Protein AF-0000000082586123 (afdb_homodimer)

Organism: Myotis myotis (NCBI:txid51298)

Solvent-accessible surface area (backbone atoms only — not comparable to full-atom values): 18417 Å² total; per-residue (Å²): 138,87,82,79,80,78,78,76,78,74,68,66,62,60,56,54,53,51,52,50,50,52,50,47,49,47,48,47,47,48,48,49,49,30,48,49,49,34,52,54,59,59,58,38,56,43,60,47,28,49,30,40,52,73,25,48,26,55,20,34,85,87,56,51,30,75,78,37,74,38,54,35,26,44,19,36,49,33,44,59,23,34,31,12,49,65,44,31,49,74,55,61,71,36,59,92,71,39,80,80,73,60,60,62,57,47,70,58,30,35,34,33,56,86,91,42,75,42,80,41,54,26,34,52,37,75,46,88,49,54,40,25,34,46,9,30,52,59,42,44,74,51,29,25,30,45,30,43,62,79,38,28,38,34,42,52,82,90,45,66,70,41,45,44,46,80,60,62,80,57,83,82,116,138,87,83,79,79,76,78,78,76,73,68,67,62,61,57,54,53,51,54,49,51,52,51,47,48,48,48,48,46,49,47,49,48,32,48,50,49,33,51,55,58,58,58,39,54,46,60,44,29,51,30,40,52,73,25,46,28,55,20,34,88,86,55,52,29,78,80,38,74,38,55,35,26,45,19,36,49,33,44,60,23,34,31,12,50,64,43,32,49,74,55,62,71,37,58,91,72,33,81,78,71,61,59,63,56,47,70,57,30,36,33,32,57,88,90,44,75,41,79,40,53,26,34,52,36,72,46,87,49,53,38,25,33,48,8,30,53,59,41,43,74,51,28,24,29,44,30,42,63,79,36,29,38,33,42,51,81,89,46,66,72,42,45,44,48,81,59,63,80,57,83,81,115

Foldseek 3Di:
DDPPPPPPCPPPVVVVVVVVVVVVVVVVVVVVVVVVVVVVVLPVVLLPFFWWPWFFWKDAPVQTLHGDTFTEGEDAPAAFKEAEPVLCVVSVVQDPPNPPDPDQKDARMWTGDQPDIDGGMHGYDHDDDDRIYHYNNRCVVQPWDQDPPQQWIDGPPPGDTIHTDDSDPPVPD/DDPPPPPPCPVPPVVVVVVVVVVVVVVVVVVVVVVVVVVVVLPPVLLNFFWWPWFFWKDAPVQTLHGDTFTEGEDAPAAFKEAEPVLCVVSVVADPVNPPDPPQKDARMWTGDQPDIDGGMHGYDHDDDDRIYHYNNNCVVQPWDQDPPQQWIDGPPPGDTIHTDDSDPPVPD

Sequence (346 aa):
MSTRQETRREGGDSSRRGQGAELRDRAHLSQQRRLKQATQFLHKDSADLLPLDSLKRLGTSKDLCQDQVLRVAVDTGTHYNQISTGCLTRLGLGNRDLAPGLPPQVEQLELQLGQETVACSAQVVDVESPEFCLGLQTLLSLKCCIDLEHRVLRLKAPFPELPFLPLYPEPGQMSTRQETRREGGDSSRRGQGAELRDRAHLSQQRRLKQATQFLHKDSADLLPLDSLKRLGTSKDLCQDQVLRVAVDTGTHYNQISTGCLTRLGLGNRDLAPGLPPQVEQLELQLGQETVACSAQVVDVESPEFCLGLQTLLSLKCCIDLEHRVLRLKAPFPELPFLPLYPEPGQ

InterPro domains:
  IPR021109 Aspartic peptidase domain superfamily [G3DSA:2.40.70.10] (64-167)

pLDDT: mean 70.6, std 16.98, range [27.69, 94.81]

Radius of gyration: 26.45 Å; Cα contacts (8 Å, |Δi|>4): 653; chains: 2; bounding box: 102×80×84 Å

Nearest PDB structures (foldseek):
  3s8i-assembly1_B  TM=7.673E-01  e=1.845E-09  Homo sapiens
  4rgh-assembly1_B  TM=7.750E-01  e=6.386E-09  Homo sapiens
  7efy-assembly1_A-2  TM=7.814E-01  e=2.077E-08  Cryptosporidium hominis
  4rgh-assembly1_A  TM=7.227E-01  e=7.230E-09  Homo sapiens
  5ys4-assembly2_C  TM=7.659E-01  e=5.271E-08  Leishmania major

Structure (mmCIF, N/CA/C/O backbone):
data_AF-0000000082586123-model_v1
#
loop_
_entity.id
_entity.type
_entity.pdbx_description
1 polymer 'Nuclear receptor interacting protein 2'
#
loop_
_atom_site.group_PDB
_atom_site.id
_atom_site.type_symbol
_atom_site.label_atom_id
_atom_site.label_alt_id
_atom_site.label_comp_id
_atom_site.label_asym_id
_atom_site.label_entity_id
_atom_site.label_seq_id
_atom_site.pdbx_PDB_ins_code
_atom_site.Cartn_x
_atom_site.Cartn_y
_atom_site.Cartn_z
_atom_site.occupancy
_atom_site.B_iso_or_equiv
_atom_site.auth_seq_id
_atom_site.auth_comp_id
_atom_site.auth_asym_id
_atom_site.auth_atom_id
_atom_site.pdbx_PDB_model_num
ATOM 1 N N . MET A 1 1 ? 13.75 56.875 56.656 1 32.41 1 MET A N 1
ATOM 2 C CA . MET A 1 1 ? 13.484 55.469 56.406 1 32.41 1 MET A CA 1
ATOM 3 C C . MET A 1 1 ? 12.836 55.25 55.062 1 32.41 1 MET A C 1
ATOM 5 O O . MET A 1 1 ? 11.766 55.812 54.781 1 32.41 1 MET A O 1
ATOM 9 N N . SER A 1 2 ? 13.656 55.031 53.938 1 40.41 2 SER A N 1
ATOM 10 C CA . SER A 1 2 ? 13.469 54.938 52.5 1 40.41 2 SER A CA 1
ATOM 11 C C . SER A 1 2 ? 12.672 53.688 52.125 1 40.41 2 SER A C 1
ATOM 13 O O . SER A 1 2 ? 13.023 52.594 52.531 1 40.41 2 SER A O 1
ATOM 15 N N . THR A 1 3 ? 11.305 53.719 51.938 1 44.84 3 THR A N 1
ATOM 16 C CA . THR A 1 3 ? 10.32 52.719 51.562 1 44.84 3 THR A CA 1
ATOM 17 C C . THR A 1 3 ? 10.562 52.25 50.125 1 44.84 3 THR A C 1
ATOM 19 O O . THR A 1 3 ? 10.406 53 49.188 1 44.84 3 THR A O 1
ATOM 22 N N . ARG A 1 4 ? 11.578 51.344 49.812 1 42 4 ARG A N 1
ATOM 23 C CA . ARG A 1 4 ? 11.844 50.75 48.531 1 42 4 ARG A CA 1
ATOM 24 C C . ARG A 1 4 ? 10.68 49.875 48.062 1 42 4 ARG A C 1
ATOM 26 O O . ARG A 1 4 ? 10.273 48.969 48.781 1 42 4 ARG A O 1
ATOM 33 N N . GLN A 1 5 ? 9.656 50.406 47.312 1 38.88 5 GLN A N 1
ATOM 34 C CA . GLN A 1 5 ? 8.547 49.75 46.625 1 38.88 5 GLN A CA 1
ATOM 35 C C . GLN A 1 5 ? 9.047 48.656 45.688 1 38.88 5 GLN A C 1
ATOM 37 O O . GLN A 1 5 ? 9.875 48.906 44.812 1 38.88 5 GLN A O 1
ATOM 42 N N . GLU A 1 6 ? 9.242 47.406 46.125 1 44.19 6 GLU A N 1
ATOM 43 C CA . GLU A 1 6 ? 9.555 46.219 45.344 1 44.19 6 GLU A CA 1
ATOM 44 C C . GLU A 1 6 ? 8.523 46.031 44.219 1 44.19 6 GLU A C 1
ATOM 46 O O . GLU A 1 6 ? 7.32 45.938 44.5 1 44.19 6 GLU A O 1
ATOM 51 N N . THR A 1 7 ? 8.656 46.594 43.062 1 48.34 7 THR A N 1
ATOM 52 C CA . THR A 1 7 ? 7.879 46.281 41.875 1 48.34 7 THR A CA 1
ATOM 53 C C . THR A 1 7 ? 7.953 44.781 41.531 1 48.34 7 THR A C 1
ATOM 55 O O . THR A 1 7 ? 9.031 44.25 41.281 1 48.34 7 THR A O 1
AT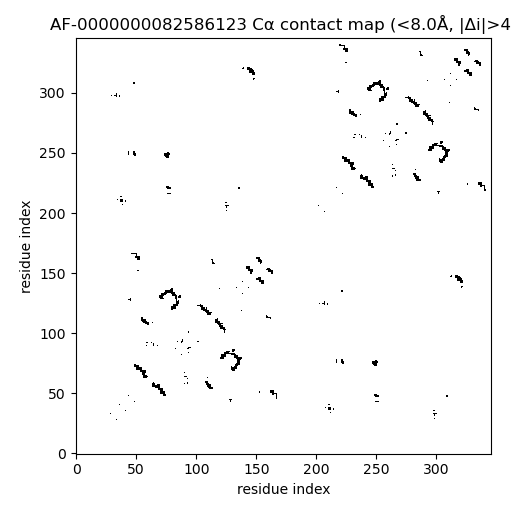OM 58 N N . ARG A 1 8 ? 7.121 43.969 42.156 1 46.69 8 ARG A N 1
ATOM 59 C CA . ARG A 1 8 ? 6.961 42.562 41.844 1 46.69 8 ARG A CA 1
ATOM 60 C C . ARG A 1 8 ? 6.641 42.375 40.344 1 46.69 8 ARG A C 1
ATOM 62 O O . ARG A 1 8 ? 5.715 43.031 39.844 1 46.69 8 ARG A O 1
ATOM 69 N N . ARG A 1 9 ? 7.602 42.031 39.594 1 51.28 9 ARG A N 1
ATOM 70 C CA . ARG A 1 9 ? 7.539 41.625 38.188 1 51.28 9 ARG A CA 1
ATOM 71 C C . ARG A 1 9 ? 6.531 40.5 38 1 51.28 9 ARG A C 1
ATOM 73 O O . ARG A 1 9 ? 6.738 39.375 38.469 1 51.28 9 ARG A O 1
ATOM 80 N N . GLU A 1 10 ? 5.211 40.719 38 1 50.78 10 GLU A N 1
ATOM 81 C CA . GLU A 1 10 ? 4.168 39.781 37.594 1 50.78 10 GLU A CA 1
ATOM 82 C C . GLU A 1 10 ? 4.328 39.375 36.125 1 50.78 10 GLU A C 1
ATOM 84 O O . GLU A 1 10 ? 3.422 38.75 35.562 1 50.78 10 GLU A O 1
ATOM 89 N N . GLY A 1 11 ? 5.438 39.688 35.5 1 49.59 11 GLY A N 1
ATOM 90 C CA . GLY A 1 11 ? 5.434 39.5 34.062 1 49.59 11 GLY A CA 1
ATOM 91 C C . GLY A 1 11 ? 5.574 38.031 33.656 1 49.59 11 GLY A C 1
ATOM 92 O O . GLY A 1 11 ? 5.648 37.719 32.469 1 49.59 11 GLY A O 1
ATOM 93 N N . GLY A 1 12 ? 5.824 37.125 34.594 1 54.47 12 GLY A N 1
ATOM 94 C CA . GLY A 1 12 ? 6.277 35.844 34.156 1 54.47 12 GLY A CA 1
ATOM 95 C C . GLY A 1 12 ? 5.152 34.938 33.688 1 54.47 12 GLY A C 1
ATOM 96 O O . GLY A 1 12 ? 5.398 33.906 33.062 1 54.47 12 GLY A O 1
ATOM 97 N N . ASP A 1 13 ? 3.883 35.156 34.125 1 61.53 13 ASP A N 1
ATOM 98 C CA . ASP A 1 13 ? 2.842 34.188 33.875 1 61.53 13 ASP A CA 1
ATOM 99 C C . ASP A 1 13 ? 2.275 34.344 32.469 1 61.53 13 ASP A C 1
ATOM 101 O O . ASP A 1 13 ? 1.641 33.406 31.922 1 61.53 13 ASP A O 1
ATOM 105 N N . SER A 1 14 ? 2.443 35.531 31.969 1 63.53 14 SER A N 1
ATOM 106 C CA . SER A 1 14 ? 1.791 35.75 30.672 1 63.53 14 SER A CA 1
ATOM 107 C C . SER A 1 14 ? 2.549 35.062 29.547 1 63.53 14 SER A C 1
ATOM 109 O O . SER A 1 14 ? 1.942 34.625 28.578 1 63.53 14 SER A O 1
ATOM 111 N N . SER A 1 15 ? 3.82 34.906 29.75 1 64.69 15 SER A N 1
ATOM 112 C CA . SER A 1 15 ? 4.625 34.344 28.672 1 64.69 15 SER A CA 1
ATOM 113 C C . SER A 1 15 ? 4.379 32.844 28.547 1 64.69 15 SER A C 1
ATOM 115 O O . SER A 1 15 ? 4.395 32.312 27.438 1 64.69 15 SER A O 1
ATOM 117 N N . ARG A 1 16 ? 4.031 32.219 29.688 1 65.12 16 ARG A N 1
ATOM 118 C CA . ARG A 1 16 ? 3.844 30.766 29.656 1 65.12 16 ARG A CA 1
ATOM 119 C C . ARG A 1 16 ? 2.492 30.406 29.047 1 65.12 16 ARG A C 1
ATOM 121 O O . ARG A 1 16 ? 2.365 29.391 28.359 1 65.12 16 ARG A O 1
ATOM 128 N N . ARG A 1 17 ? 1.55 31.312 29.281 1 64.75 17 ARG A N 1
ATOM 129 C CA . ARG A 1 17 ? 0.222 31.047 28.734 1 64.75 17 ARG A CA 1
ATOM 130 C C . ARG A 1 17 ? 0.216 31.188 27.219 1 64.75 17 ARG A C 1
ATOM 132 O O . ARG A 1 17 ? -0.459 30.422 26.516 1 64.75 17 ARG A O 1
ATOM 139 N N . GLY A 1 18 ? 1.029 32.094 26.828 1 65.56 18 GLY A N 1
ATOM 140 C CA . GLY A 1 18 ? 1.131 32.312 25.391 1 65.56 18 GLY A CA 1
ATOM 141 C C . GLY A 1 18 ? 1.789 31.156 24.656 1 65.56 18 GLY A C 1
ATOM 142 O O . GLY A 1 18 ? 1.336 30.75 23.594 1 65.56 18 GLY A O 1
ATOM 143 N N . GLN A 1 19 ? 2.793 30.609 25.234 1 72 19 GLN A N 1
ATOM 144 C CA . GLN A 1 19 ? 3.496 29.484 24.641 1 72 19 GLN A CA 1
ATOM 145 C C . GLN A 1 19 ? 2.611 28.234 24.609 1 72 19 GLN A C 1
ATOM 147 O O . GLN A 1 19 ? 2.635 27.469 23.656 1 72 19 GLN A O 1
ATOM 152 N N . GLY A 1 20 ? 1.854 28.141 25.688 1 66.38 20 GLY A N 1
ATOM 153 C CA . GLY A 1 20 ? 0.941 27.016 25.75 1 66.38 20 GLY A CA 1
ATOM 154 C C . GLY A 1 20 ? -0.134 27.047 24.688 1 66.38 20 GLY A C 1
ATOM 155 O O . GLY A 1 20 ? -0.471 26 24.109 1 66.38 20 GLY A O 1
ATOM 156 N N . ALA A 1 21 ? -0.628 28.203 24.484 1 71.19 21 ALA A N 1
ATOM 157 C CA . ALA A 1 21 ? -1.673 28.375 23.484 1 71.19 21 ALA A CA 1
ATOM 158 C C . ALA A 1 21 ? -1.131 28.141 22.078 1 71.19 21 ALA A C 1
ATOM 160 O O . ALA A 1 21 ? -1.792 27.5 21.25 1 71.19 21 ALA A O 1
ATOM 161 N N . GLU A 1 22 ? 0.02 28.609 21.859 1 69.25 22 GLU A N 1
ATOM 162 C CA . GLU A 1 22 ? 0.655 28.422 20.562 1 69.25 22 GLU A CA 1
ATOM 163 C C . GLU A 1 22 ? 0.941 26.938 20.297 1 69.25 22 GLU A C 1
ATOM 165 O O . GLU A 1 22 ? 0.76 26.469 19.172 1 69.25 22 GLU A O 1
ATOM 170 N N . LEU A 1 23 ? 1.299 26.219 21.344 1 66.62 23 LEU A N 1
ATOM 171 C CA . LEU A 1 23 ? 1.553 24.781 21.219 1 66.62 23 LEU A CA 1
ATOM 172 C C . LEU A 1 23 ? 0.259 24.031 20.953 1 66.62 23 LEU A C 1
ATOM 174 O O . LEU A 1 23 ? 0.242 23.094 20.141 1 66.62 23 LEU A O 1
ATOM 178 N N . ARG A 1 24 ? -0.725 24.5 21.594 1 69.38 24 ARG A N 1
ATOM 179 C CA . ARG A 1 24 ? -2.018 23.859 21.375 1 69.38 24 ARG A CA 1
ATOM 180 C C . ARG A 1 24 ? -2.529 24.125 19.969 1 69.38 24 ARG A C 1
ATOM 182 O O . ARG A 1 24 ? -3.082 23.219 19.328 1 69.38 24 ARG A O 1
ATOM 189 N N . ASP A 1 25 ? -2.348 25.297 19.547 1 64.88 25 ASP A N 1
ATOM 190 C CA . ASP A 1 25 ? -2.771 25.656 18.203 1 64.88 25 ASP A CA 1
ATOM 191 C C . ASP A 1 25 ? -1.995 24.859 17.141 1 64.88 25 ASP A C 1
ATOM 193 O O . ASP A 1 25 ? -2.57 24.406 16.156 1 64.88 25 ASP A O 1
ATOM 197 N N . ARG A 1 26 ? -0.79 24.766 17.422 1 65.12 26 ARG A N 1
ATOM 198 C CA . ARG A 1 26 ? 0.049 24 16.516 1 65.12 26 ARG A CA 1
ATOM 199 C C . ARG A 1 26 ? -0.354 22.531 16.5 1 65.12 26 ARG A C 1
ATOM 201 O O . ARG A 1 26 ? -0.412 21.906 15.445 1 65.12 26 ARG A O 1
ATOM 208 N N . ALA A 1 27 ? -0.658 22.125 17.672 1 67.19 27 ALA A N 1
ATOM 209 C CA . ALA A 1 27 ? -1.106 20.734 17.781 1 67.19 27 ALA A CA 1
ATOM 210 C C . ALA A 1 27 ? -2.43 20.531 17.047 1 67.19 27 ALA A C 1
ATOM 212 O O . ALA A 1 27 ? -2.615 19.531 16.359 1 67.19 27 ALA A O 1
ATOM 213 N N . HIS A 1 28 ? -3.23 21.453 17.266 1 65.62 28 HIS A N 1
ATOM 214 C CA . HIS A 1 28 ? -4.527 21.391 16.609 1 65.62 28 HIS A CA 1
ATOM 215 C C . HIS A 1 28 ? -4.367 21.484 15.086 1 65.62 28 HIS A C 1
ATOM 217 O O . HIS A 1 28 ? -5.012 20.734 14.352 1 65.62 28 HIS A O 1
ATOM 223 N N . LEU A 1 29 ? -3.549 22.328 14.719 1 63.59 29 LEU A N 1
ATOM 224 C CA . LEU A 1 29 ? -3.309 22.5 13.289 1 63.59 29 LEU A CA 1
ATOM 225 C C . LEU A 1 29 ? -2.67 21.266 12.68 1 63.59 29 LEU A C 1
ATOM 227 O O . LEU A 1 29 ? -3.043 20.844 11.586 1 63.59 29 LEU A O 1
ATOM 231 N N . SER A 1 30 ? -1.809 20.812 13.398 1 63.44 30 SER A N 1
ATOM 232 C CA . SER A 1 30 ? -1.182 19.578 12.969 1 63.44 30 SER A CA 1
ATOM 233 C C . SER A 1 30 ? -2.205 18.438 12.867 1 63.44 30 SER A C 1
ATOM 235 O O . SER A 1 30 ? -2.186 17.672 11.906 1 63.44 30 SER A O 1
ATOM 237 N N . GLN A 1 31 ? -3 18.484 13.852 1 59.84 31 GLN A N 1
ATOM 238 C CA . GLN A 1 31 ? -4.039 17.453 13.852 1 59.84 31 GLN A CA 1
ATOM 239 C C . GLN A 1 31 ? -4.996 17.641 12.68 1 59.84 31 GLN A C 1
ATOM 241 O O . GLN A 1 31 ? -5.371 16.672 12.016 1 59.84 31 GLN A O 1
ATOM 246 N N . GLN A 1 32 ? -5.379 18.875 12.586 1 62.94 32 GLN A N 1
ATOM 247 C CA . GLN A 1 32 ? -6.266 19.172 11.461 1 62.94 32 GLN A CA 1
ATOM 248 C C . GLN A 1 32 ? -5.586 18.859 10.133 1 62.94 32 GLN A C 1
ATOM 250 O O . GLN A 1 32 ? -6.215 18.328 9.219 1 62.94 32 GLN A O 1
ATOM 255 N N . ARG A 1 33 ? -4.453 19.281 10.008 1 60.16 33 ARG A N 1
ATOM 256 C CA . ARG A 1 33 ? -3.707 18.984 8.789 1 60.16 33 ARG A CA 1
ATOM 257 C C . ARG A 1 33 ? -3.592 17.484 8.57 1 60.16 33 ARG A C 1
ATOM 259 O O . ARG A 1 33 ? -3.748 17 7.441 1 60.16 33 ARG A O 1
ATOM 266 N N . ARG A 1 34 ? -3.318 16.891 9.648 1 59.41 34 ARG A N 1
ATOM 267 C CA . ARG A 1 34 ? -3.242 15.438 9.57 1 59.41 34 ARG A CA 1
ATOM 268 C C . ARG A 1 34 ? -4.574 14.844 9.125 1 59.41 34 ARG A C 1
ATOM 270 O O . ARG A 1 34 ? -4.602 13.906 8.32 1 59.41 34 ARG A O 1
ATOM 277 N N . LEU A 1 35 ? -5.547 15.406 9.648 1 59.03 35 LEU A N 1
ATOM 278 C CA . LEU A 1 35 ? -6.875 14.922 9.281 1 59.03 35 LEU A CA 1
ATOM 279 C C . LEU A 1 35 ? -7.172 15.195 7.812 1 59.03 35 LEU A C 1
ATOM 281 O O . LEU A 1 35 ? -7.715 14.344 7.113 1 59.03 35 LEU A O 1
ATOM 285 N N . LYS A 1 36 ? -6.883 16.359 7.395 1 57.84 36 LYS A N 1
ATOM 286 C CA . LYS A 1 36 ? -7.121 16.719 6 1 57.84 36 LYS A CA 1
ATOM 287 C C . LYS A 1 36 ? -6.301 15.836 5.062 1 57.84 36 LYS A C 1
ATOM 289 O O . LYS A 1 36 ? -6.809 15.359 4.047 1 57.84 36 LYS A O 1
ATOM 294 N N . GLN A 1 37 ? -5.223 15.734 5.363 1 55.22 37 GLN A N 1
ATOM 295 C CA . GLN A 1 37 ? -4.332 14.914 4.551 1 55.22 37 GLN A CA 1
ATOM 296 C C . GLN A 1 37 ? -4.773 13.453 4.555 1 55.22 37 GLN A C 1
ATOM 298 O O . GLN A 1 37 ? -4.754 12.797 3.516 1 55.22 37 GLN A O 1
ATOM 303 N N . ALA A 1 38 ? -5.074 13.094 5.781 1 52.78 38 ALA A N 1
ATOM 304 C CA . ALA A 1 38 ? -5.605 11.734 5.875 1 52.78 38 ALA A CA 1
ATOM 305 C C . ALA A 1 38 ? -6.82 11.555 4.965 1 52.78 38 ALA A C 1
ATOM 307 O O . ALA A 1 38 ? -6.961 10.531 4.301 1 52.78 38 ALA A O 1
ATOM 308 N N . THR A 1 39 ? -7.625 12.547 4.992 1 50.56 39 THR A N 1
ATOM 309 C CA . THR A 1 39 ? -8.82 12.492 4.152 1 50.56 39 THR A CA 1
ATOM 310 C C . THR A 1 39 ? -8.438 12.492 2.674 1 50.56 39 THR A C 1
ATOM 312 O O . THR A 1 39 ? -9.078 11.812 1.866 1 50.56 39 THR A O 1
ATOM 315 N N . GLN A 1 40 ? -7.582 13.312 2.299 1 48.94 40 GLN A N 1
ATOM 316 C CA . GLN A 1 40 ? -7.152 13.391 0.908 1 48.94 40 GLN A CA 1
ATOM 317 C C . GLN A 1 40 ? -6.535 12.07 0.449 1 48.94 40 GLN A C 1
ATOM 319 O O . GLN A 1 40 ? -6.727 11.656 -0.697 1 48.94 40 GLN A O 1
ATOM 324 N N . PHE A 1 41 ? -5.801 11.602 1.352 1 48.03 41 PHE A N 1
ATOM 325 C CA . PHE A 1 41 ? -5.16 10.359 0.946 1 48.03 41 PHE A CA 1
ATOM 326 C C . PHE A 1 41 ? -6.145 9.195 1.019 1 48.03 41 PHE A C 1
ATOM 328 O O . PHE A 1 41 ? -5.926 8.148 0.402 1 48.03 41 PHE A O 1
ATOM 335 N N . LEU A 1 42 ? -7.066 9.422 1.876 1 46.94 42 LEU A N 1
ATOM 336 C CA . LEU A 1 42 ? -8.148 8.445 1.835 1 46.94 42 LEU A CA 1
ATOM 337 C C . LEU A 1 42 ? -8.805 8.414 0.457 1 46.94 42 LEU A C 1
ATOM 339 O O . LEU A 1 42 ? -9.367 7.395 0.053 1 46.94 42 LEU A O 1
ATOM 343 N N . HIS A 1 43 ? -8.68 9.547 -0.232 1 46.06 43 HIS A N 1
ATOM 344 C CA . HIS A 1 43 ? -9.242 9.469 -1.578 1 46.06 43 HIS A CA 1
ATOM 345 C C . HIS A 1 43 ? -8.281 8.773 -2.533 1 46.06 43 HIS A C 1
ATOM 347 O O . HIS A 1 43 ? -7.574 9.43 -3.305 1 46.06 43 HIS A O 1
ATOM 353 N N . LYS A 1 44 ? -7.773 7.75 -2.008 1 47.72 44 LYS A N 1
ATOM 354 C CA . LYS A 1 44 ? -7.043 6.875 -2.918 1 47.72 44 LYS A CA 1
ATOM 355 C C . LYS A 1 44 ? -7.84 6.621 -4.195 1 47.72 44 LYS A C 1
ATOM 357 O O . LYS A 1 44 ? -8.984 6.18 -4.141 1 47.72 44 LYS A O 1
ATOM 362 N N . ASP A 1 45 ? -7.676 7.449 -5.09 1 46.12 45 ASP A N 1
ATOM 363 C CA . ASP A 1 45 ? -8.328 7.004 -6.32 1 46.12 45 ASP A CA 1
ATOM 364 C C . ASP A 1 45 ? -8.078 5.52 -6.566 1 46.12 45 ASP A C 1
ATOM 366 O O . ASP A 1 45 ? -6.93 5.074 -6.633 1 46.12 45 ASP A O 1
ATOM 370 N N . SER A 1 46 ? -9.117 4.781 -6.109 1 46.62 46 SER A N 1
ATOM 371 C CA . SER A 1 46 ? -9.203 3.332 -6.27 1 46.62 46 SER A CA 1
ATOM 372 C C . SER A 1 46 ? -8.43 2.865 -7.496 1 46.62 46 SER A C 1
ATOM 374 O O . SER A 1 46 ? -7.832 1.786 -7.484 1 46.62 46 SER A O 1
ATOM 376 N N . ALA A 1 47 ? -8.57 3.664 -8.547 1 49.03 47 ALA A N 1
ATOM 377 C CA . ALA A 1 47 ? -7.934 3.262 -9.797 1 49.03 47 ALA A CA 1
ATOM 378 C C . ALA A 1 47 ? -6.41 3.273 -9.672 1 49.03 47 ALA A C 1
ATOM 380 O O . ALA A 1 47 ? -5.707 2.717 -10.516 1 49.03 47 ALA A O 1
ATOM 381 N N . ASP A 1 48 ? -6.023 3.814 -8.578 1 57.91 48 ASP A N 1
ATOM 382 C CA . ASP A 1 48 ? -4.582 4.016 -8.477 1 57.91 48 ASP A CA 1
ATOM 383 C C . ASP A 1 48 ? -3.926 2.887 -7.684 1 57.91 48 ASP A C 1
ATOM 385 O O . ASP A 1 48 ? -2.74 2.959 -7.355 1 57.91 48 ASP A O 1
ATOM 389 N N . LEU A 1 49 ? -4.758 1.954 -7.414 1 70.62 49 LEU A N 1
ATOM 390 C CA . LEU A 1 49 ? -4.176 0.786 -6.762 1 70.62 49 LEU A CA 1
ATOM 391 C C . LEU A 1 49 ? -3.889 -0.316 -7.777 1 70.62 49 LEU A C 1
ATOM 393 O O . LEU A 1 49 ? -4.18 -0.162 -8.969 1 70.62 49 LEU A O 1
ATOM 397 N N . LEU A 1 50 ? -3.184 -1.373 -7.441 1 77.25 50 LEU A N 1
ATOM 398 C CA . LEU A 1 50 ? -2.854 -2.525 -8.273 1 77.25 50 LEU A CA 1
ATOM 399 C C . LEU A 1 50 ? -4.008 -3.523 -8.305 1 77.25 50 LEU A C 1
ATOM 401 O O . LEU A 1 50 ? -3.955 -4.555 -7.629 1 77.25 50 LEU A O 1
ATOM 405 N N . PRO A 1 51 ? -5.031 -3.164 -9.086 1 75.12 51 PRO A N 1
ATOM 406 C CA . PRO A 1 51 ? -6.188 -4.062 -9.133 1 75.12 51 PRO A CA 1
ATOM 407 C C . PRO A 1 51 ? -5.883 -5.371 -9.867 1 75.12 51 PRO A C 1
ATOM 409 O O . PRO A 1 51 ? -5.227 -5.359 -10.906 1 75.12 51 PRO A O 1
ATOM 412 N N . LEU A 1 52 ? -6.297 -6.484 -9.203 1 79.25 52 LEU A N 1
ATOM 413 C CA . LEU A 1 52 ? -6.164 -7.801 -9.805 1 79.25 52 LEU A CA 1
ATOM 414 C C . LEU A 1 52 ? -7.316 -8.07 -10.773 1 79.25 52 LEU A C 1
ATOM 416 O O . LEU A 1 52 ? -8.422 -7.559 -10.586 1 79.25 52 LEU A O 1
ATOM 420 N N . ASP A 1 53 ? -6.945 -8.789 -11.641 1 68.25 53 ASP A N 1
ATOM 421 C CA . ASP A 1 53 ? -7.973 -9.172 -12.602 1 68.25 53 ASP A CA 1
ATOM 422 C C . ASP A 1 53 ? -8.82 -10.328 -12.062 1 68.25 53 ASP A C 1
ATOM 424 O O . ASP A 1 53 ? -8.297 -11.398 -11.742 1 68.25 53 ASP A O 1
ATOM 428 N N . SER A 1 54 ? -10.094 -9.922 -12.117 1 56.94 54 SER A N 1
ATOM 429 C CA . SER A 1 54 ? -11.203 -10.867 -12.016 1 56.94 54 SER A CA 1
ATOM 430 C C . SER A 1 54 ? -10.977 -11.867 -10.891 1 56.94 54 SER A C 1
ATOM 432 O O . SER A 1 54 ? -10.406 -12.938 -11.109 1 56.94 54 SER A O 1
ATOM 434 N N . LEU A 1 55 ? -10.992 -11.414 -9.766 1 61.06 55 LEU A N 1
ATOM 435 C CA . LEU A 1 55 ? -11.047 -12.406 -8.703 1 61.06 55 LEU A CA 1
ATOM 436 C C . LEU A 1 55 ? -12.469 -12.938 -8.531 1 61.06 55 LEU A C 1
ATOM 438 O O . LEU A 1 55 ? -13.438 -12.211 -8.734 1 61.06 55 LEU A O 1
ATOM 442 N N . LYS A 1 56 ? -12.656 -14.219 -8.633 1 55.78 56 LYS A N 1
ATOM 443 C CA . LYS A 1 56 ? -13.922 -14.906 -8.859 1 55.78 56 LYS A CA 1
ATOM 444 C C . LYS A 1 56 ? -14.773 -14.938 -7.59 1 55.78 56 LYS A C 1
ATOM 446 O O . LYS A 1 56 ? -16 -14.977 -7.66 1 55.78 56 LYS A O 1
ATOM 451 N N . ARG A 1 57 ? -14.211 -15.094 -6.477 1 57.75 57 ARG A N 1
ATOM 452 C CA . ARG A 1 57 ? -15.18 -15.445 -5.445 1 57.75 57 ARG A CA 1
ATOM 453 C C . ARG A 1 57 ? -14.719 -14.961 -4.074 1 57.75 57 ARG A C 1
ATOM 455 O O . ARG A 1 57 ? -13.547 -15.102 -3.721 1 57.75 57 ARG A O 1
ATOM 462 N N . LEU A 1 58 ? -15.477 -13.969 -3.541 1 59.88 58 LEU A N 1
ATOM 463 C CA . LEU A 1 58 ? -15.359 -13.711 -2.111 1 59.88 58 LEU A CA 1
ATOM 464 C C . LEU A 1 58 ? -16.594 -14.219 -1.363 1 59.88 58 LEU A C 1
ATOM 466 O O . LEU A 1 58 ? -17.719 -14.016 -1.804 1 59.88 58 LEU A O 1
ATOM 470 N N . GLY A 1 59 ? -16.469 -15.188 -0.432 1 59.38 59 GLY A N 1
ATOM 471 C CA . GLY A 1 59 ? -17.594 -15.648 0.373 1 59.38 59 GLY A CA 1
ATOM 472 C C . GLY A 1 59 ? -17.188 -16.109 1.758 1 59.38 59 GLY A C 1
ATOM 473 O O . GLY A 1 59 ? -16.016 -16.031 2.121 1 59.38 59 GLY A O 1
ATOM 474 N N . THR A 1 60 ? -18.234 -16.094 2.65 1 57 60 THR A N 1
ATOM 475 C CA . THR A 1 60 ? -18.047 -16.781 3.924 1 57 60 THR A CA 1
ATOM 476 C C . THR A 1 60 ? -18.312 -18.281 3.779 1 57 60 THR A C 1
ATOM 478 O O . THR A 1 60 ? -18.906 -18.719 2.791 1 57 60 THR A O 1
ATOM 481 N N . SER A 1 61 ? -17.547 -19.031 4.594 1 51.19 61 SER A N 1
ATOM 482 C CA . SER A 1 61 ? -17.766 -20.484 4.59 1 51.19 61 SER A CA 1
ATOM 483 C C . SER A 1 61 ? -19.25 -20.812 4.43 1 51.19 61 SER A C 1
ATOM 485 O O . SER A 1 61 ? -19.594 -21.828 3.814 1 51.19 61 SER A O 1
ATOM 487 N N . LYS A 1 62 ? -20.125 -20.125 5.035 1 54.03 62 LYS A N 1
ATOM 488 C CA . LYS A 1 62 ? -21.531 -20.484 5.074 1 54.03 62 LYS A CA 1
ATOM 489 C C . LYS A 1 62 ? -22.297 -19.859 3.916 1 54.03 62 LYS A C 1
ATOM 491 O O . LYS A 1 62 ? -23.344 -20.375 3.496 1 54.03 62 LYS A O 1
ATOM 496 N N . ASP A 1 63 ? -21.875 -18.719 3.582 1 54.94 63 ASP A N 1
ATOM 497 C CA . ASP A 1 63 ? -22.641 -17.984 2.584 1 54.94 63 ASP A CA 1
ATOM 498 C C . ASP A 1 63 ? -21.766 -17.594 1.394 1 54.94 63 ASP A C 1
ATOM 500 O O . ASP A 1 63 ? -21.312 -16.453 1.285 1 54.94 63 ASP A O 1
ATOM 504 N N . LEU A 1 64 ? -21.156 -18.562 0.848 1 52.44 64 LEU A N 1
ATOM 505 C CA . LEU A 1 64 ? -20.25 -18.297 -0.26 1 52.44 64 LEU A CA 1
ATOM 506 C C . LEU A 1 64 ? -20.953 -17.562 -1.386 1 52.44 64 LEU A C 1
ATOM 508 O O . LEU A 1 64 ? -22.062 -17.922 -1.787 1 52.44 64 LEU A O 1
ATOM 512 N N . CYS A 1 65 ? -20.891 -16.25 -1.32 1 56.09 65 CYS A N 1
ATOM 513 C CA . CYS A 1 65 ? -21.375 -15.539 -2.502 1 56.09 65 CYS A CA 1
ATOM 514 C C . CYS A 1 65 ? -20.844 -16.188 -3.777 1 56.09 65 CYS A C 1
ATOM 516 O O . CYS A 1 65 ? -19.672 -16.062 -4.105 1 56.09 65 CYS A O 1
ATOM 518 N N . GLN A 1 66 ? -21.484 -17.234 -4.148 1 56.97 66 GLN A N 1
ATOM 519 C CA . GLN A 1 66 ? -21.141 -17.969 -5.363 1 56.97 66 GLN A CA 1
ATOM 520 C C . GLN A 1 66 ? -21.172 -17.062 -6.586 1 56.97 66 GLN A C 1
ATOM 522 O O . GLN A 1 66 ? -22.109 -16.281 -6.758 1 56.97 66 GLN A O 1
ATOM 527 N N . ASP A 1 67 ? -20.094 -16.938 -7.23 1 63.16 67 ASP A N 1
ATOM 528 C CA . ASP A 1 67 ? -19.953 -16.484 -8.609 1 63.16 67 ASP A CA 1
ATOM 529 C C . ASP A 1 67 ? -19.906 -14.961 -8.688 1 63.16 67 ASP A C 1
ATOM 531 O O . ASP A 1 67 ? -20.297 -14.367 -9.688 1 63.16 67 ASP A O 1
ATOM 535 N N . GLN A 1 68 ? -19.703 -14.383 -7.617 1 70.06 68 GLN A N 1
ATOM 536 C CA . GLN A 1 68 ? -19.594 -12.938 -7.766 1 70.06 68 GLN A CA 1
ATOM 537 C C . GLN A 1 68 ? -18.141 -12.5 -7.945 1 70.06 68 GLN A C 1
ATOM 539 O O . GLN A 1 68 ? -17.25 -12.992 -7.246 1 70.06 68 GLN A O 1
ATOM 544 N N . VAL A 1 69 ? -18.016 -11.695 -8.93 1 73.88 69 VAL A N 1
ATOM 545 C CA . VAL A 1 69 ? -16.688 -11.156 -9.242 1 73.88 69 VAL A CA 1
ATOM 546 C C . VAL A 1 69 ? -16.359 -10.023 -8.281 1 73.88 69 VAL A C 1
ATOM 548 O O . VAL A 1 69 ? -17.203 -9.18 -7.98 1 73.88 69 VAL A O 1
ATOM 551 N N . LEU A 1 70 ? -15.156 -10.094 -7.691 1 79.62 70 LEU A N 1
ATOM 552 C CA . LEU A 1 70 ? -14.672 -9.078 -6.77 1 79.62 70 LEU A CA 1
ATOM 553 C C . LEU A 1 70 ? -13.5 -8.312 -7.371 1 79.62 70 LEU A C 1
ATOM 555 O O . LEU A 1 70 ? -12.609 -8.906 -7.973 1 79.62 70 LEU A O 1
ATOM 559 N N . ARG A 1 71 ? -13.609 -7.105 -7.211 1 80.94 71 ARG A N 1
ATOM 560 C CA . ARG A 1 71 ? -12.445 -6.293 -7.543 1 80.94 71 ARG A CA 1
ATOM 561 C C . ARG A 1 71 ? -11.477 -6.215 -6.371 1 80.94 71 ARG A C 1
ATOM 563 O O . ARG A 1 71 ? -11.789 -5.625 -5.332 1 80.94 71 ARG A O 1
ATOM 570 N N . VAL A 1 72 ? -10.391 -6.828 -6.578 1 88 72 VAL A N 1
ATOM 571 C CA . VAL A 1 72 ? -9.406 -6.93 -5.508 1 88 72 VAL A CA 1
ATOM 572 C C . VAL A 1 72 ? -8.172 -6.102 -5.859 1 88 72 VAL A C 1
ATOM 574 O O . VAL A 1 72 ? -7.707 -6.125 -7.004 1 88 72 VAL A O 1
ATOM 577 N N . ALA A 1 73 ? -7.711 -5.387 -4.926 1 89.62 73 ALA A N 1
ATOM 578 C CA . ALA A 1 73 ? -6.457 -4.656 -5.074 1 89.62 73 ALA A CA 1
ATOM 579 C C . ALA A 1 73 ? -5.406 -5.164 -4.086 1 89.62 73 ALA A C 1
ATOM 581 O O . ALA A 1 73 ? -5.746 -5.777 -3.072 1 89.62 73 ALA A O 1
ATOM 582 N N . VAL A 1 74 ? -4.152 -4.938 -4.438 1 91.62 74 VAL A N 1
ATOM 583 C CA . VAL A 1 74 ? -3.025 -5.27 -3.572 1 91.62 74 VAL A CA 1
ATOM 584 C C . VAL A 1 74 ? -2.502 -4 -2.9 1 91.62 74 VAL A C 1
ATOM 586 O O . VAL A 1 74 ? -2.223 -3.004 -3.572 1 91.62 74 VAL A O 1
ATOM 589 N N . ASP A 1 75 ? -2.35 -4.09 -1.572 1 89.19 75 ASP A N 1
ATOM 590 C CA . ASP A 1 75 ? -1.918 -2.916 -0.818 1 89.19 75 ASP A CA 1
ATOM 591 C C . ASP A 1 75 ? -0.93 -3.301 0.28 1 89.19 75 ASP A C 1
ATOM 593 O O . ASP A 1 75 ? -1.334 -3.742 1.358 1 89.19 75 ASP A O 1
ATOM 597 N N . THR A 1 76 ? 0.312 -3.021 -0.001 1 91.12 76 THR A N 1
ATOM 598 C CA . THR A 1 76 ? 1.337 -3.332 0.989 1 91.12 76 THR A CA 1
ATOM 599 C C . THR A 1 76 ? 1.38 -2.264 2.078 1 91.12 76 THR A C 1
ATOM 601 O O . THR A 1 76 ? 2.104 -2.406 3.066 1 91.12 76 THR A O 1
ATOM 604 N N . GLY A 1 77 ? 0.639 -1.262 1.922 1 85.5 77 GLY A N 1
ATOM 605 C CA . GLY A 1 77 ? 0.613 -0.167 2.879 1 85.5 77 GLY A CA 1
ATOM 606 C C . GLY A 1 77 ? -0.33 -0.412 4.043 1 85.5 77 GLY A C 1
ATOM 607 O O . GLY A 1 77 ? -0.28 0.297 5.047 1 85.5 77 GLY A O 1
ATOM 608 N N . THR A 1 78 ? -1.144 -1.396 3.91 1 85.75 78 THR A N 1
ATOM 609 C CA . THR A 1 78 ? -2.021 -1.781 5.008 1 85.75 78 THR A CA 1
ATOM 610 C C . THR A 1 78 ? -1.681 -3.184 5.508 1 85.75 78 THR A C 1
ATOM 612 O O . THR A 1 78 ? -1.357 -4.07 4.711 1 85.75 78 THR A O 1
ATOM 615 N N . HIS A 1 79 ? -1.763 -3.32 6.82 1 86.69 79 HIS A N 1
ATOM 616 C CA . HIS A 1 79 ? -1.401 -4.609 7.398 1 86.69 79 HIS A CA 1
ATOM 617 C C . HIS A 1 79 ? -2.512 -5.637 7.195 1 86.69 79 HIS A C 1
ATOM 619 O O . HIS A 1 79 ? -2.242 -6.785 6.84 1 86.69 79 HIS A O 1
ATOM 625 N N . TYR A 1 80 ? -3.738 -5.215 7.398 1 88 80 TYR A N 1
ATOM 626 C CA . TYR A 1 80 ? -4.875 -6.129 7.312 1 88 80 TYR A CA 1
ATOM 627 C C . TYR A 1 80 ? -5.609 -5.961 5.984 1 88 80 TYR A C 1
ATOM 629 O O . TYR A 1 80 ? -5.594 -4.879 5.395 1 88 80 TYR A O 1
ATOM 637 N N . ASN A 1 81 ? -6.262 -7.043 5.66 1 90.06 81 ASN A N 1
ATOM 638 C CA . ASN A 1 81 ? -7.184 -6.906 4.535 1 90.06 81 ASN A CA 1
ATOM 639 C C . ASN A 1 81 ? -8.305 -5.922 4.848 1 90.06 81 ASN A C 1
ATOM 641 O O . ASN A 1 81 ? -8.656 -5.723 6.012 1 90.06 81 ASN A O 1
ATOM 645 N N . GLN A 1 82 ? -8.789 -5.355 3.795 1 88.5 82 GLN A N 1
ATOM 646 C CA . GLN A 1 82 ? -9.922 -4.453 3.945 1 88.5 82 GLN A CA 1
ATOM 647 C C . GLN A 1 82 ? -11.047 -4.812 2.973 1 88.5 82 GLN A C 1
ATOM 649 O O . GLN A 1 82 ? -10.789 -5.184 1.828 1 88.5 82 GLN A O 1
ATOM 654 N N . ILE A 1 83 ? -12.273 -4.66 3.482 1 86.62 83 ILE A N 1
ATOM 655 C CA . ILE A 1 83 ? -13.445 -4.863 2.641 1 86.62 83 ILE A CA 1
ATOM 656 C C . ILE A 1 83 ? -14.414 -3.699 2.818 1 86.62 83 ILE A C 1
ATOM 658 O O . ILE A 1 83 ? -14.641 -3.236 3.938 1 86.62 83 ILE A O 1
ATOM 662 N N . SER A 1 84 ? -14.922 -3.254 1.708 1 84.56 84 SER A N 1
ATOM 663 C CA . SER A 1 84 ? -15.812 -2.105 1.785 1 84.56 84 SER A CA 1
ATOM 664 C C . SER A 1 84 ? -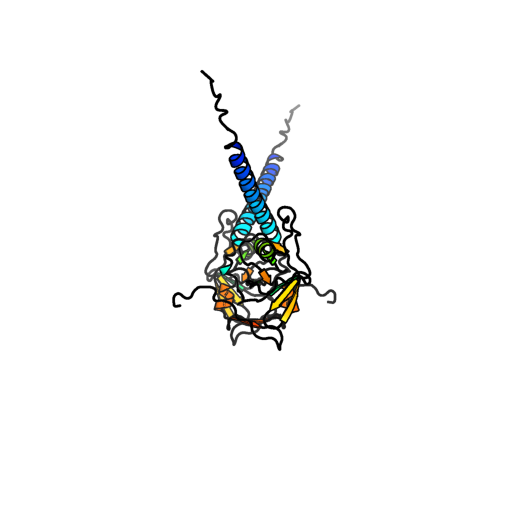17.203 -2.518 2.252 1 84.56 84 SER A C 1
ATOM 666 O O . SER A 1 84 ? -17.656 -3.631 1.974 1 84.56 84 SER A O 1
ATOM 668 N N . THR A 1 85 ? -17.812 -1.544 2.893 1 83.81 85 THR A N 1
ATOM 669 C CA . THR A 1 85 ? -19.188 -1.765 3.312 1 83.81 85 THR A CA 1
ATOM 670 C C . THR A 1 85 ? -20.078 -2.062 2.111 1 83.81 85 THR A C 1
ATOM 672 O O . THR A 1 85 ? -20.969 -2.92 2.184 1 83.81 85 THR A O 1
ATOM 675 N N . GLY A 1 86 ? -19.906 -1.341 1.062 1 82.88 86 GLY A N 1
ATOM 676 C CA . GLY A 1 86 ? -20.656 -1.594 -0.157 1 82.88 86 GLY A CA 1
ATOM 677 C C . GLY A 1 86 ? -20.5 -3.016 -0.666 1 82.88 86 GLY A C 1
ATOM 678 O O . GLY A 1 86 ? -21.484 -3.631 -1.097 1 82.88 86 GLY A O 1
ATOM 679 N N . CYS A 1 87 ? -19.359 -3.461 -0.66 1 83.56 87 CYS A N 1
ATOM 680 C CA . CYS A 1 87 ? -19.094 -4.828 -1.097 1 83.56 87 CYS A CA 1
ATOM 681 C C . CYS A 1 87 ? -19.828 -5.832 -0.222 1 83.56 87 CYS A C 1
ATOM 683 O O . CYS A 1 87 ? -20.406 -6.793 -0.73 1 83.56 87 CYS A O 1
ATOM 685 N N . LEU A 1 88 ? -19.75 -5.664 1.057 1 82.62 88 LEU A N 1
ATOM 686 C CA . LEU A 1 88 ? -20.422 -6.574 1.973 1 82.62 88 LEU A CA 1
ATOM 687 C C . LEU A 1 88 ? -21.922 -6.629 1.671 1 82.62 88 LEU A C 1
ATOM 689 O O . LEU A 1 88 ? -22.516 -7.711 1.658 1 82.62 88 LEU A O 1
ATOM 693 N N . THR A 1 89 ? -22.375 -5.516 1.5 1 80.88 89 THR A N 1
ATOM 694 C CA . THR A 1 89 ? -23.797 -5.418 1.206 1 80.88 89 THR A CA 1
ATOM 695 C C . THR A 1 89 ? -24.125 -6.141 -0.096 1 80.88 89 THR A C 1
ATOM 697 O O . THR A 1 89 ? -25.094 -6.914 -0.155 1 80.88 89 THR A O 1
ATOM 700 N N . ARG A 1 90 ? -23.422 -5.902 -1.064 1 81.06 90 ARG A N 1
ATOM 701 C CA . ARG A 1 90 ? -23.641 -6.516 -2.373 1 81.06 90 ARG A CA 1
ATOM 702 C C . ARG A 1 90 ? -23.562 -8.039 -2.285 1 81.06 90 ARG A C 1
ATOM 704 O O . ARG A 1 90 ? -24.312 -8.742 -2.963 1 81.06 90 ARG A O 1
ATOM 711 N N . LEU A 1 91 ? -22.641 -8.445 -1.487 1 78.69 91 LEU A N 1
ATOM 712 C CA . LEU A 1 91 ? -22.422 -9.883 -1.382 1 78.69 91 LEU A CA 1
ATOM 713 C C . LEU A 1 91 ? -23.438 -10.531 -0.444 1 78.69 91 LEU A C 1
ATOM 715 O O . LEU A 1 91 ? -23.516 -11.758 -0.36 1 78.69 91 LEU A O 1
ATOM 719 N N . GLY A 1 92 ? -24.172 -9.703 0.335 1 77.44 92 GLY A N 1
ATOM 720 C CA . GLY A 1 92 ? -25.125 -10.227 1.29 1 77.44 92 GLY A CA 1
ATOM 721 C C . GLY A 1 92 ? -24.5 -10.641 2.607 1 77.44 92 GLY A C 1
ATOM 722 O O . GLY A 1 92 ? -25.047 -11.477 3.328 1 77.44 92 GLY A O 1
ATOM 723 N N . LEU A 1 93 ? -23.297 -10.336 2.74 1 72.25 93 LEU A N 1
ATOM 724 C CA . LEU A 1 93 ? -22.578 -10.664 3.967 1 72.25 93 LEU A CA 1
ATOM 725 C C . LEU A 1 93 ? -22.859 -9.633 5.055 1 72.25 93 LEU A C 1
ATOM 727 O O . LEU A 1 93 ? -22.516 -9.836 6.219 1 72.25 93 LEU A O 1
ATOM 731 N N . GLY A 1 94 ? -23.375 -8.477 4.715 1 58.59 94 GLY A N 1
ATOM 732 C CA . GLY A 1 94 ? -23.734 -7.465 5.695 1 58.59 94 GLY A CA 1
ATOM 733 C C . GLY A 1 94 ? -25.094 -7.711 6.332 1 58.59 94 GLY A C 1
ATOM 734 O O . GLY A 1 94 ? -25.953 -8.375 5.742 1 58.59 94 GLY A O 1
ATOM 735 N N . ASN A 1 95 ? -25.109 -8.008 7.617 1 51.44 95 ASN A N 1
ATOM 736 C CA . ASN A 1 95 ? -26.469 -8.016 8.148 1 51.44 95 ASN A CA 1
ATOM 737 C C . ASN A 1 95 ? -27.328 -6.961 7.477 1 51.44 95 ASN A C 1
ATOM 739 O O . ASN A 1 95 ? -26.875 -5.859 7.188 1 51.44 95 ASN A O 1
ATOM 743 N N . ARG A 1 96 ? -28.422 -7.359 6.68 1 46.34 96 ARG A N 1
ATOM 744 C CA . ARG A 1 96 ? -29.469 -6.453 6.215 1 46.34 96 ARG A CA 1
ATOM 745 C C . ARG A 1 96 ? -29.547 -5.207 7.094 1 46.34 96 ARG A C 1
ATOM 747 O O . ARG A 1 96 ? -29.875 -4.125 6.613 1 46.34 96 ARG A O 1
ATOM 754 N N . ASP A 1 97 ? -29.516 -5.402 8.289 1 41.94 97 ASP A N 1
ATOM 755 C CA . ASP A 1 97 ? -29.625 -4.355 9.297 1 41.94 97 ASP A CA 1
ATOM 756 C C . ASP A 1 97 ? -28.281 -3.646 9.5 1 41.94 97 ASP A C 1
ATOM 758 O O . ASP A 1 97 ? -28.078 -2.973 10.508 1 41.94 97 ASP A O 1
ATOM 762 N N . LEU A 1 98 ? -27.328 -3.971 8.891 1 44.38 98 LEU A N 1
ATOM 763 C CA . LEU A 1 98 ? -25.969 -3.545 9.219 1 44.38 98 LEU A CA 1
ATOM 764 C C . LEU A 1 98 ? -25.812 -2.041 9.023 1 44.38 98 LEU A C 1
ATOM 766 O O . LEU A 1 98 ? -24.703 -1.55 8.812 1 44.38 98 LEU A O 1
ATOM 770 N N . ALA A 1 99 ? -26.812 -1.287 8.836 1 45.44 99 ALA A N 1
ATOM 771 C CA . ALA A 1 99 ? -26.641 0.149 9.047 1 45.44 99 ALA A CA 1
ATOM 772 C C . ALA A 1 99 ? -25.594 0.432 10.109 1 45.44 99 ALA A C 1
ATOM 774 O O . ALA A 1 99 ? -24.625 1.152 9.852 1 45.44 99 ALA A O 1
ATOM 775 N N . PRO A 1 100 ? -26.016 0.678 11.328 1 48.47 100 PRO A N 1
ATOM 776 C CA . PRO A 1 100 ? -25.422 1.048 12.617 1 48.47 100 PRO A CA 1
ATOM 777 C C . PRO A 1 100 ? -24.703 -0.116 13.289 1 48.47 100 PRO A C 1
ATOM 779 O O . PRO A 1 100 ? -25.281 -1.195 13.453 1 48.47 100 PRO A O 1
ATOM 782 N N . GLY A 1 101 ? -23.422 -0.27 13.266 1 51.72 101 GLY A N 1
ATOM 783 C CA . GLY A 1 101 ? -22.672 -1.163 14.133 1 51.72 101 GLY A CA 1
ATOM 784 C C . GLY A 1 101 ? -21.859 -2.189 13.367 1 51.72 101 GLY A C 1
ATOM 785 O O . GLY A 1 101 ? -21.625 -3.293 13.867 1 51.72 101 GLY A O 1
ATOM 786 N N . LEU A 1 102 ? -21.75 -2.088 12.055 1 57.53 102 LEU A N 1
ATOM 787 C CA . LEU A 1 102 ? -20.938 -3.121 11.414 1 57.53 102 LEU A CA 1
ATOM 788 C C . LEU A 1 102 ? -19.703 -3.434 12.25 1 57.53 102 LEU A C 1
ATOM 790 O O . LEU A 1 102 ? -19.156 -2.547 12.906 1 57.53 102 LEU A O 1
ATOM 794 N N . PRO A 1 103 ? -19.594 -4.82 12.305 1 60.66 103 PRO A N 1
ATOM 795 C CA . PRO A 1 103 ? -18.328 -5.125 12.992 1 60.66 103 PRO A CA 1
ATOM 796 C C . PRO A 1 103 ? -17.125 -4.508 12.297 1 60.66 103 PRO A C 1
ATOM 798 O O . PRO A 1 103 ? -17.125 -4.348 11.07 1 60.66 103 PRO A O 1
ATOM 801 N N . PRO A 1 104 ? -16.297 -4.234 13.047 1 73.31 104 PRO A N 1
ATOM 802 C CA . PRO A 1 104 ? -15.07 -3.631 12.5 1 73.31 104 PRO A CA 1
ATOM 803 C C . PRO A 1 104 ? -14.273 -4.602 11.633 1 73.31 104 PRO A C 1
ATOM 805 O O . PRO A 1 104 ? -13.445 -4.176 10.828 1 73.31 104 PRO A O 1
ATOM 808 N N . GLN A 1 105 ? -14.727 -5.984 11.844 1 83 105 GLN A N 1
ATOM 809 C CA . GLN A 1 105 ? -13.977 -7.004 11.117 1 83 105 GLN A CA 1
ATOM 810 C C . GLN A 1 105 ? -14.883 -8.141 10.664 1 83 105 GLN A C 1
ATOM 812 O O . GLN A 1 105 ? -15.844 -8.492 11.359 1 83 105 GLN A O 1
ATOM 817 N N . VAL A 1 106 ? -14.648 -8.633 9.492 1 83.62 106 VAL A N 1
ATOM 818 C CA . VAL A 1 106 ? -15.281 -9.852 9.008 1 83.62 106 VAL A CA 1
ATOM 819 C C . VAL A 1 106 ? -14.273 -11 9.016 1 83.62 106 VAL A C 1
ATOM 821 O O . VAL A 1 106 ? -13.18 -10.875 8.469 1 83.62 106 VAL A O 1
ATOM 824 N N . GLU A 1 107 ? -14.719 -12 9.703 1 84.06 107 GLU A N 1
ATOM 825 C CA . GLU A 1 107 ? -13.828 -13.148 9.805 1 84.06 107 GLU A CA 1
ATOM 826 C C . GLU A 1 107 ? -14.289 -14.289 8.898 1 84.06 107 GLU A C 1
ATOM 828 O O . GLU A 1 107 ? -15.406 -14.266 8.391 1 84.06 107 GLU A O 1
ATOM 833 N N . GLN A 1 108 ? -13.438 -15.234 8.625 1 79.62 108 GLN A N 1
ATOM 834 C CA . GLN A 1 108 ? -13.711 -16.484 7.934 1 79.62 108 GLN A CA 1
ATOM 835 C C . GLN A 1 108 ? -14.156 -16.234 6.492 1 79.62 108 GLN A C 1
ATOM 837 O O . GLN A 1 108 ? -15.156 -16.797 6.039 1 79.62 108 GLN A O 1
ATOM 842 N N . LEU A 1 109 ? -13.578 -15.336 5.898 1 83.12 109 LEU A N 1
ATOM 843 C CA . LEU A 1 109 ? -13.781 -15.125 4.465 1 83.12 109 LEU A CA 1
ATOM 844 C C . LEU A 1 109 ? -12.992 -16.141 3.654 1 83.12 109 LEU A C 1
ATOM 846 O O . LEU A 1 109 ? -11.938 -16.609 4.086 1 83.12 109 LEU A O 1
ATOM 850 N N . GLU A 1 110 ? -13.641 -16.531 2.553 1 83.31 110 GLU A N 1
ATOM 851 C CA . GLU A 1 110 ? -12.938 -17.312 1.55 1 83.31 110 GLU A CA 1
ATOM 852 C C . GLU A 1 110 ? -12.805 -16.547 0.234 1 83.31 110 GLU A C 1
ATOM 854 O O . GLU A 1 110 ? -13.805 -16.141 -0.352 1 83.31 110 GLU A O 1
ATOM 859 N N . LEU A 1 111 ? -11.594 -16.391 -0.143 1 84.12 111 LEU A N 1
ATOM 860 C CA . LEU A 1 111 ? -11.305 -15.68 -1.382 1 84.12 111 LEU A CA 1
ATOM 861 C C . LEU A 1 111 ? -10.641 -16.609 -2.396 1 84.12 111 LEU A C 1
ATOM 863 O O . LEU A 1 111 ? -9.672 -17.297 -2.068 1 84.12 111 LEU A O 1
ATOM 867 N N . GLN A 1 112 ? -11.18 -16.516 -3.525 1 82.38 112 GLN A N 1
ATOM 868 C CA . GLN A 1 112 ? -10.547 -17.297 -4.59 1 82.38 112 GLN A CA 1
ATOM 869 C C . GLN A 1 112 ? -9.539 -16.438 -5.359 1 82.38 112 GLN A C 1
ATOM 871 O O . GLN A 1 112 ? -9.898 -15.422 -5.953 1 82.38 112 GLN A O 1
ATOM 876 N N . LEU A 1 113 ? -8.336 -16.859 -5.34 1 82.19 113 LEU A N 1
ATOM 877 C CA . LEU A 1 113 ? -7.246 -16.25 -6.102 1 82.19 113 LEU A CA 1
ATOM 878 C C . LEU A 1 113 ? -6.711 -17.234 -7.145 1 82.19 113 LEU A C 1
ATOM 880 O O . LEU A 1 113 ? -5.832 -18.047 -6.848 1 82.19 113 LEU A O 1
ATOM 884 N N . GLY A 1 114 ? -7.203 -17.031 -8.367 1 76.94 114 GLY A N 1
ATOM 885 C CA . GLY A 1 114 ? -6.922 -18.062 -9.344 1 76.94 114 GLY A CA 1
ATOM 886 C C . GLY A 1 114 ? -7.473 -19.422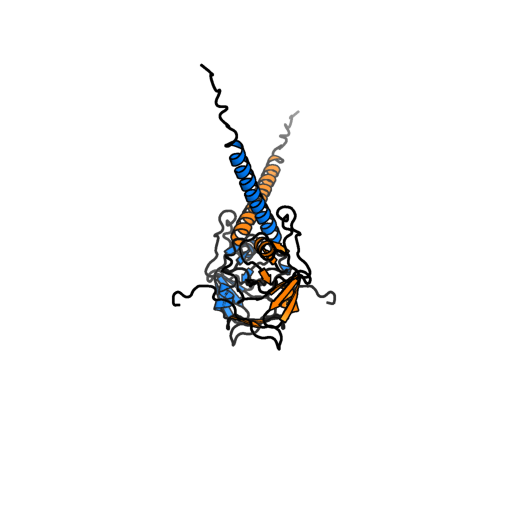 -8.938 1 76.94 114 GLY A C 1
ATOM 887 O O . GLY A 1 114 ? -8.68 -19.578 -8.727 1 76.94 114 GLY A O 1
ATOM 888 N N . GLN A 1 115 ? -6.547 -20.391 -8.734 1 74 115 GLN A N 1
ATOM 889 C CA . GLN A 1 115 ? -6.961 -21.734 -8.359 1 74 115 GLN A CA 1
ATOM 890 C C . GLN A 1 115 ? -6.895 -21.922 -6.844 1 74 115 GLN A C 1
ATOM 892 O O . GLN A 1 115 ? -7.375 -22.938 -6.316 1 74 115 GLN A O 1
ATOM 897 N N . GLU A 1 116 ? -6.438 -20.938 -6.156 1 77.25 116 GLU A N 1
ATOM 898 C CA . GLU A 1 116 ? -6.246 -21.047 -4.711 1 77.25 116 GLU A CA 1
ATOM 899 C C . GLU A 1 116 ? -7.375 -20.359 -3.953 1 77.25 116 GLU A C 1
ATOM 901 O O . GLU A 1 116 ? -7.789 -19.25 -4.316 1 77.25 116 GLU A O 1
ATOM 906 N N . THR A 1 117 ? -7.895 -21.109 -2.99 1 81.56 117 THR A N 1
ATOM 907 C CA . THR A 1 117 ? -8.828 -20.5 -2.053 1 81.56 117 THR A CA 1
ATOM 908 C C . THR A 1 117 ? -8.109 -20.094 -0.769 1 81.56 117 THR A C 1
ATOM 910 O O . THR A 1 117 ? -7.398 -20.891 -0.165 1 81.56 117 THR A O 1
ATOM 913 N N . VAL A 1 118 ? -8.32 -18.859 -0.428 1 85.31 118 VAL A N 1
ATOM 914 C CA . VAL A 1 118 ? -7.613 -18.328 0.731 1 85.31 118 VAL A CA 1
ATOM 915 C C . VAL A 1 118 ? -8.617 -17.953 1.815 1 85.31 118 VAL A C 1
ATOM 917 O O . VAL A 1 118 ? -9.531 -17.156 1.572 1 85.31 118 VAL A O 1
ATOM 920 N N . ALA A 1 119 ? -8.469 -18.625 2.975 1 86.06 119 ALA A N 1
ATOM 921 C CA . ALA A 1 119 ? -9.219 -18.188 4.148 1 86.06 119 ALA A CA 1
ATOM 922 C C . ALA A 1 119 ? -8.594 -16.938 4.777 1 86.06 119 ALA A C 1
ATOM 924 O O . ALA A 1 119 ? -7.379 -16.891 4.973 1 86.06 119 ALA A O 1
ATOM 925 N N . CYS A 1 120 ? -9.438 -15.922 4.973 1 86.38 120 CYS A N 1
ATOM 926 C CA . CYS A 1 120 ? -8.883 -14.688 5.527 1 86.38 120 CYS A CA 1
ATOM 927 C C . CYS A 1 120 ? -9.961 -13.867 6.223 1 86.38 120 CYS A C 1
ATOM 929 O O . CYS A 1 120 ? -11.117 -14.281 6.277 1 86.38 120 CYS A O 1
ATOM 931 N N . SER A 1 121 ? -9.477 -12.852 6.879 1 87.62 121 SER A N 1
ATOM 932 C CA . SER A 1 121 ? -10.336 -11.836 7.477 1 87.62 121 SER A CA 1
ATOM 933 C C . SER A 1 121 ? -10.062 -10.453 6.891 1 87.62 121 SER A C 1
ATOM 935 O O . SER A 1 121 ? -9.055 -10.258 6.207 1 87.62 121 SER A O 1
ATOM 937 N N . ALA A 1 122 ? -11.062 -9.578 7.188 1 89 122 ALA A N 1
ATOM 938 C CA . ALA A 1 122 ? -10.891 -8.227 6.652 1 89 122 ALA A CA 1
ATOM 939 C C . ALA A 1 122 ? -11.547 -7.191 7.555 1 89 122 ALA A C 1
ATOM 941 O O . ALA A 1 122 ? -12.625 -7.434 8.109 1 89 122 ALA A O 1
ATOM 942 N N . GLN A 1 123 ? -10.828 -6.156 7.672 1 88.12 123 GLN A N 1
ATOM 943 C CA . GLN A 1 123 ? -11.43 -4.992 8.312 1 88.12 123 GLN A CA 1
ATOM 944 C C . GLN A 1 123 ? -12.461 -4.328 7.398 1 88.12 123 GLN A C 1
ATOM 946 O O . GLN A 1 123 ? -12.211 -4.16 6.203 1 88.12 123 GLN A O 1
ATOM 951 N N . VAL A 1 124 ? -13.531 -3.898 8.008 1 86.75 124 VAL A N 1
ATOM 952 C CA . VAL A 1 124 ? -14.578 -3.252 7.223 1 86.75 124 VAL A CA 1
ATOM 953 C C . VAL A 1 124 ? -14.32 -1.748 7.16 1 86.75 124 VAL A C 1
ATOM 955 O O . VAL A 1 124 ? -14.102 -1.105 8.188 1 86.75 124 VAL A O 1
ATOM 958 N N . VAL A 1 125 ? -14.328 -1.295 5.93 1 83.81 125 VAL A N 1
ATOM 959 C CA . VAL A 1 125 ? -14.094 0.131 5.723 1 83.81 125 VAL A CA 1
ATOM 960 C C . VAL A 1 125 ? -15.234 0.726 4.898 1 83.81 125 VAL A C 1
ATOM 962 O O . VAL A 1 125 ? -15.875 0.021 4.117 1 83.81 125 VAL A O 1
ATOM 965 N N . ASP A 1 126 ? -15.406 1.96 5.148 1 79.56 126 ASP A N 1
ATOM 966 C CA . ASP A 1 126 ? -16.469 2.645 4.41 1 79.56 126 ASP A CA 1
ATOM 967 C C . ASP A 1 126 ? -15.883 3.5 3.285 1 79.56 126 ASP A C 1
ATOM 969 O O . ASP A 1 126 ? -15.82 4.727 3.402 1 79.56 126 ASP A O 1
ATOM 973 N N . VAL A 1 127 ? -15.367 2.871 2.35 1 75.12 127 VAL A N 1
ATOM 974 C CA . VAL A 1 127 ? -14.82 3.527 1.166 1 75.12 127 VAL A CA 1
ATOM 975 C C . VAL A 1 127 ? -15.477 2.961 -0.09 1 75.12 127 VAL A C 1
ATOM 977 O O . VAL A 1 127 ? -16.047 1.863 -0.062 1 75.12 127 VAL A O 1
ATOM 980 N N . GLU A 1 128 ? -15.438 3.752 -1.127 1 73.12 128 GLU A N 1
ATOM 981 C CA . GLU A 1 128 ? -16.078 3.344 -2.371 1 73.12 128 GLU A CA 1
ATOM 982 C C . GLU A 1 128 ? -15.242 2.309 -3.115 1 73.12 128 GLU A C 1
ATOM 984 O O . GLU A 1 128 ? -15.781 1.378 -3.715 1 73.12 128 GLU A O 1
ATOM 989 N N . SER A 1 129 ? -14.008 2.605 -3.146 1 77.31 129 SER A N 1
ATOM 990 C CA . SER A 1 129 ? -13.07 1.73 -3.844 1 77.31 129 SER A CA 1
ATOM 991 C C . SER A 1 129 ? -11.719 1.699 -3.145 1 77.31 129 SER A C 1
ATOM 993 O O . SER A 1 129 ? -11.32 2.678 -2.51 1 77.31 129 SER A O 1
ATOM 995 N N . PRO A 1 130 ? -11.156 0.453 -3.174 1 80.75 130 PRO A N 1
ATOM 996 C CA . PRO A 1 130 ? -11.555 -0.82 -3.777 1 80.75 130 PRO A CA 1
ATOM 997 C C . PRO A 1 130 ? -12.555 -1.595 -2.916 1 80.75 130 PRO A C 1
ATOM 999 O O . PRO A 1 130 ? -12.688 -1.315 -1.723 1 80.75 130 PRO A O 1
ATOM 1002 N N . GLU A 1 131 ? -13.219 -2.58 -3.621 1 83.69 131 GLU A N 1
ATOM 1003 C CA . GLU A 1 131 ? -14.117 -3.459 -2.871 1 83.69 131 GLU A CA 1
ATOM 1004 C C . GLU A 1 131 ? -13.352 -4.254 -1.819 1 83.69 131 GLU A C 1
ATOM 1006 O O . GLU A 1 131 ? -13.812 -4.406 -0.688 1 83.69 131 GLU A O 1
ATOM 1011 N N . PHE A 1 132 ? -12.234 -4.719 -2.256 1 87.62 132 PHE A N 1
ATOM 1012 C CA . PHE A 1 132 ? -11.406 -5.539 -1.377 1 87.62 132 PHE A CA 1
ATOM 1013 C C . PHE A 1 132 ? -9.93 -5.234 -1.581 1 87.62 132 PHE A C 1
ATOM 1015 O O . PHE A 1 132 ? -9.469 -5.109 -2.717 1 87.62 132 PHE A O 1
ATOM 1022 N N . CYS A 1 133 ? -9.203 -5.168 -0.476 1 89.62 133 CYS A N 1
ATOM 1023 C CA . CYS A 1 133 ? -7.758 -4.965 -0.532 1 89.62 133 CYS A CA 1
ATOM 1024 C C . CYS A 1 133 ? -7.023 -6.062 0.227 1 89.62 133 CYS A C 1
ATOM 1026 O O . CYS A 1 133 ? -7.324 -6.324 1.395 1 89.62 133 CYS A O 1
ATOM 1028 N N . LEU A 1 134 ? -6.152 -6.723 -0.493 1 91.69 134 LEU A N 1
ATOM 1029 C CA . LEU A 1 134 ? -5.25 -7.648 0.183 1 91.69 134 LEU A CA 1
ATOM 1030 C C . LEU A 1 134 ? -4.148 -6.895 0.921 1 91.69 134 LEU A C 1
ATOM 1032 O O . LEU A 1 134 ? -3.357 -6.18 0.302 1 91.69 134 LEU A O 1
ATOM 1036 N N . GLY A 1 135 ? -4.109 -7.078 2.127 1 90.19 135 GLY A N 1
ATOM 1037 C CA . GLY A 1 135 ? -3.111 -6.418 2.955 1 90.19 135 GLY A CA 1
ATOM 1038 C C . GLY A 1 135 ? -1.81 -7.188 3.051 1 90.19 135 GLY A C 1
ATOM 1039 O O . GLY A 1 135 ? -1.718 -8.32 2.58 1 90.19 135 GLY A O 1
ATOM 1040 N N . LEU A 1 136 ? -0.901 -6.559 3.719 1 91.25 136 LEU A N 1
ATOM 1041 C CA . LEU A 1 136 ? 0.469 -7.055 3.793 1 91.25 136 LEU A CA 1
ATOM 1042 C C . LEU A 1 136 ? 0.523 -8.398 4.512 1 91.25 136 LEU A C 1
ATOM 1044 O O . LEU A 1 136 ? 1.249 -9.305 4.09 1 91.25 136 LEU A O 1
ATOM 1048 N N . GLN A 1 137 ? -0.127 -8.562 5.539 1 90.06 137 GLN A N 1
ATOM 1049 C CA . GLN A 1 137 ? -0.087 -9.797 6.316 1 90.06 137 GLN A CA 1
ATOM 1050 C C . GLN A 1 137 ? -0.478 -11 5.461 1 90.06 137 GLN A C 1
ATOM 1052 O O . GLN A 1 137 ? 0.195 -12.031 5.488 1 90.06 137 GLN A O 1
ATOM 1057 N N . THR A 1 138 ? -1.553 -10.875 4.805 1 91.12 138 THR A N 1
ATOM 1058 C CA . THR A 1 138 ? -2.008 -11.961 3.941 1 91.12 138 THR A CA 1
ATOM 1059 C C . THR A 1 138 ? -1.011 -12.203 2.812 1 91.12 138 THR A C 1
ATOM 1061 O O . THR A 1 138 ? -0.688 -13.352 2.506 1 91.12 138 THR A O 1
ATOM 1064 N N . LEU A 1 139 ? -0.558 -11.164 2.193 1 92 139 LEU A N 1
ATOM 1065 C CA . LEU A 1 139 ? 0.409 -11.289 1.108 1 92 139 LEU A CA 1
ATOM 1066 C C . LEU A 1 139 ? 1.664 -12.023 1.577 1 92 139 LEU A C 1
ATOM 1068 O O . LEU A 1 139 ? 2.201 -12.867 0.859 1 92 139 LEU A O 1
ATOM 1072 N N . LEU A 1 140 ? 2.102 -11.641 2.785 1 91.31 140 LEU A N 1
ATOM 1073 C CA . LEU A 1 140 ? 3.266 -12.297 3.367 1 91.31 140 LEU A CA 1
ATOM 1074 C C . LEU A 1 140 ? 2.982 -13.773 3.637 1 91.31 140 LEU A C 1
ATOM 1076 O O . LEU A 1 140 ? 3.807 -14.633 3.328 1 91.31 140 LEU A O 1
ATOM 1080 N N . SER A 1 141 ? 1.908 -14.023 4.199 1 90.81 141 SER A N 1
ATOM 1081 C CA . SER A 1 141 ? 1.555 -15.391 4.547 1 90.81 141 SER A CA 1
ATOM 1082 C C . SER A 1 141 ? 1.485 -16.281 3.307 1 90.81 141 SER A C 1
ATOM 1084 O O . SER A 1 141 ? 1.808 -17.469 3.365 1 90.81 141 SER A O 1
ATOM 1086 N N . LEU A 1 142 ? 1.107 -15.734 2.205 1 89.75 142 LEU A N 1
ATOM 1087 C CA . LEU A 1 142 ? 0.991 -16.484 0.956 1 89.75 142 LEU A CA 1
ATOM 1088 C C . LEU A 1 142 ? 2.311 -16.469 0.191 1 89.75 142 LEU A C 1
ATOM 1090 O O . LEU A 1 142 ? 2.412 -17.062 -0.885 1 89.75 142 LEU A O 1
ATOM 1094 N N . LYS A 1 143 ? 3.275 -15.711 0.787 1 91.75 143 LYS A N 1
ATOM 1095 C CA . LYS A 1 143 ? 4.598 -15.609 0.177 1 91.75 143 LYS A CA 1
ATOM 1096 C C . LYS A 1 143 ? 4.504 -15.102 -1.259 1 91.75 143 LYS A C 1
ATOM 1098 O O . LYS A 1 143 ? 5.133 -15.656 -2.162 1 91.75 143 LYS A O 1
ATOM 1103 N N . CYS A 1 144 ? 3.781 -14.117 -1.458 1 92.19 144 CYS A N 1
ATOM 1104 C CA . CYS A 1 144 ? 3.514 -13.586 -2.789 1 92.19 144 CYS A CA 1
ATOM 1105 C C . CYS A 1 144 ? 4.715 -12.805 -3.318 1 92.19 144 CYS A C 1
ATOM 1107 O O . CYS A 1 144 ? 5.516 -12.297 -2.539 1 92.19 144 CYS A O 1
ATOM 1109 N N . CYS A 1 145 ? 4.758 -12.766 -4.637 1 93.69 145 CYS A N 1
ATOM 1110 C CA . CYS A 1 145 ? 5.641 -11.844 -5.348 1 93.69 145 CYS A CA 1
ATOM 1111 C C . CYS A 1 145 ? 4.84 -10.883 -6.215 1 93.69 145 CYS A C 1
ATOM 1113 O O . CYS A 1 145 ? 4.09 -11.312 -7.094 1 93.69 145 CYS A O 1
ATOM 1115 N N . ILE A 1 146 ? 4.93 -9.641 -5.922 1 94.81 146 ILE A N 1
ATOM 1116 C CA . ILE A 1 146 ? 4.301 -8.617 -6.742 1 94.81 146 ILE A CA 1
ATOM 1117 C C . ILE A 1 146 ? 5.262 -8.172 -7.84 1 94.81 146 ILE A C 1
ATOM 1119 O O . ILE A 1 146 ? 6.207 -7.422 -7.582 1 94.81 146 ILE A O 1
ATOM 1123 N N . ASP A 1 147 ? 5.023 -8.602 -9.016 1 94.12 147 ASP A N 1
ATOM 1124 C CA . ASP A 1 147 ? 5.891 -8.336 -10.156 1 94.12 147 ASP A CA 1
ATOM 1125 C C . ASP A 1 147 ? 5.355 -7.18 -11 1 94.12 147 ASP A C 1
ATOM 1127 O O . ASP A 1 147 ? 4.445 -7.367 -11.812 1 94.12 147 ASP A O 1
ATOM 1131 N N . LEU A 1 148 ? 5.961 -6.027 -10.844 1 92.69 148 LEU A N 1
ATOM 1132 C CA . LEU A 1 148 ? 5.469 -4.832 -11.516 1 92.69 148 LEU A CA 1
ATOM 1133 C C . LEU A 1 148 ? 6.07 -4.707 -12.914 1 92.69 148 LEU A C 1
ATOM 1135 O O . LEU A 1 148 ? 5.574 -3.941 -13.742 1 92.69 148 LEU A O 1
ATOM 1139 N N . GLU A 1 149 ? 7.043 -5.438 -13.125 1 92.31 149 GLU A N 1
ATOM 1140 C CA . GLU A 1 149 ? 7.586 -5.488 -14.484 1 92.31 149 GLU A CA 1
ATOM 1141 C C . GLU A 1 149 ? 6.629 -6.199 -15.438 1 92.31 149 GLU A C 1
ATOM 1143 O O . GLU A 1 149 ? 6.344 -5.699 -16.531 1 92.31 149 GLU A O 1
ATO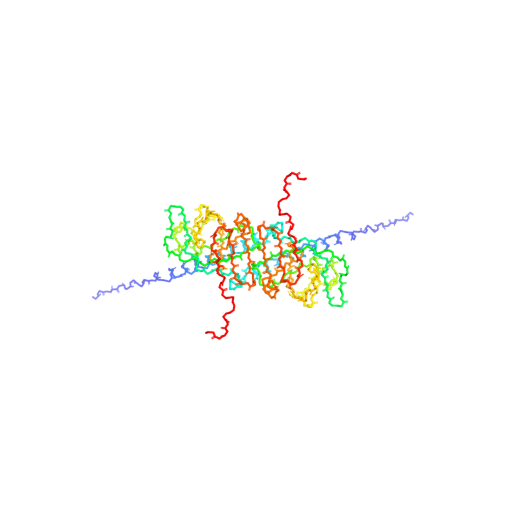M 1148 N N . HIS A 1 150 ? 6.203 -7.273 -14.984 1 92.56 150 HIS A N 1
ATOM 1149 C CA . HIS A 1 150 ? 5.316 -8.07 -15.82 1 92.56 150 HIS A CA 1
ATOM 1150 C C . HIS A 1 150 ? 3.855 -7.844 -15.445 1 92.56 150 HIS A C 1
ATOM 1152 O O . HIS A 1 150 ? 2.953 -8.398 -16.078 1 92.56 150 HIS A O 1
ATOM 1158 N N . ARG A 1 151 ? 3.639 -7.168 -14.406 1 91.56 151 ARG A N 1
ATOM 1159 C CA . ARG A 1 151 ? 2.312 -6.785 -13.938 1 91.56 151 ARG A CA 1
ATOM 1160 C C . ARG A 1 151 ? 1.495 -8.016 -13.547 1 91.56 151 ARG A C 1
ATOM 1162 O O . ARG A 1 151 ? 0.364 -8.18 -14.008 1 91.56 151 ARG A O 1
ATOM 1169 N N . VAL A 1 152 ? 2.045 -8.797 -12.719 1 92.31 152 VAL A N 1
ATOM 1170 C CA . VAL A 1 152 ? 1.362 -10 -12.25 1 92.31 152 VAL A CA 1
ATOM 1171 C C . VAL A 1 152 ? 1.622 -10.195 -10.758 1 92.31 152 VAL A C 1
ATOM 1173 O O . VAL A 1 152 ? 2.654 -9.758 -10.234 1 92.31 152 VAL A O 1
ATOM 1176 N N . LEU A 1 153 ? 0.702 -10.812 -10.094 1 92.75 153 LEU A N 1
ATOM 1177 C CA . LEU A 1 153 ? 0.883 -11.352 -8.758 1 92.75 153 LEU A CA 1
ATOM 1178 C C . LEU A 1 153 ? 1.211 -12.844 -8.812 1 92.75 153 LEU A C 1
ATOM 1180 O O . LEU A 1 153 ? 0.44 -13.633 -9.359 1 92.75 153 LEU A O 1
ATOM 1184 N N . ARG A 1 154 ? 2.312 -13.125 -8.258 1 92.94 154 ARG A N 1
ATOM 1185 C CA . ARG A 1 154 ? 2.717 -14.531 -8.234 1 92.94 154 ARG A CA 1
ATOM 1186 C C . ARG A 1 154 ? 2.518 -15.133 -6.844 1 92.94 154 ARG A C 1
ATOM 1188 O O . ARG A 1 154 ? 2.986 -14.578 -5.848 1 92.94 154 ARG A O 1
ATOM 1195 N N . LEU A 1 155 ? 1.779 -16.172 -6.773 1 89 155 LEU A N 1
ATOM 1196 C CA . LEU A 1 155 ? 1.659 -16.969 -5.562 1 89 155 LEU A CA 1
ATOM 1197 C C . LEU A 1 155 ? 2.656 -18.125 -5.578 1 89 155 LEU A C 1
ATOM 1199 O O . LEU A 1 155 ? 3.219 -18.453 -6.625 1 89 155 LEU A O 1
ATOM 1203 N N . LYS A 1 156 ? 3.059 -18.531 -4.461 1 83.62 156 LYS A N 1
ATOM 1204 C CA . LYS A 1 156 ? 4.027 -19.609 -4.41 1 83.62 156 LYS A CA 1
ATOM 1205 C C . LYS A 1 156 ? 3.582 -20.781 -5.281 1 83.62 156 LYS A C 1
ATOM 1207 O O . LYS A 1 156 ? 2.402 -21.141 -5.293 1 83.62 156 LYS A O 1
ATOM 1212 N N . ALA A 1 157 ? 4.551 -21.281 -6.066 1 71.12 157 ALA A N 1
ATOM 1213 C CA . ALA A 1 157 ? 4.273 -22.406 -6.949 1 71.12 157 ALA A CA 1
ATOM 1214 C C . ALA A 1 157 ? 3.523 -23.516 -6.203 1 71.12 157 ALA A C 1
ATOM 1216 O O . ALA A 1 157 ? 3.729 -23.719 -5.004 1 71.12 157 ALA A O 1
ATOM 1217 N N . PRO A 1 158 ? 2.607 -24.125 -6.871 1 72.88 158 PRO A N 1
ATOM 1218 C CA . PRO A 1 158 ? 2.332 -24.156 -8.312 1 72.88 158 PRO A CA 1
ATOM 1219 C C . PRO A 1 158 ? 1.175 -23.25 -8.711 1 72.88 158 PRO A C 1
ATOM 1221 O O . PRO A 1 158 ? 0.441 -23.547 -9.656 1 72.88 158 PRO A O 1
ATOM 1224 N N . PHE A 1 159 ? 1.046 -22.234 -8.109 1 72.69 159 PHE A N 1
ATOM 1225 C CA . PHE A 1 159 ? -0.138 -21.438 -8.391 1 72.69 159 PHE A CA 1
ATOM 1226 C C . PHE A 1 159 ? 0.119 -20.469 -9.547 1 72.69 159 PHE A C 1
ATOM 1228 O O . PHE A 1 159 ? 1.248 -20.016 -9.75 1 72.69 159 PHE A O 1
ATOM 1235 N N . PRO A 1 160 ? -0.921 -20.312 -10.328 1 75.69 160 PRO A N 1
ATOM 1236 C CA . PRO A 1 160 ? -0.8 -19.422 -11.492 1 75.69 160 PRO A CA 1
ATOM 1237 C C . PRO A 1 160 ? -0.542 -17.969 -11.102 1 75.69 160 PRO A C 1
ATOM 1239 O O . PRO A 1 160 ? -0.858 -17.562 -9.984 1 75.69 160 PRO A O 1
ATOM 1242 N N . GLU A 1 161 ? 0.004 -17.266 -12.102 1 87.81 161 GLU A N 1
ATOM 1243 C CA . GLU A 1 161 ? 0.151 -15.82 -12.023 1 87.81 161 GLU A CA 1
ATOM 1244 C C . GLU A 1 161 ? -1.188 -15.117 -12.219 1 87.81 161 GLU A C 1
ATOM 1246 O O . GLU A 1 161 ? -1.999 -15.539 -13.047 1 87.81 161 GLU A O 1
ATOM 1251 N N . LEU A 1 162 ? -1.446 -14.203 -11.383 1 89.62 162 LEU A N 1
ATOM 1252 C CA . LEU A 1 162 ? -2.648 -13.391 -11.516 1 89.62 162 LEU A CA 1
ATOM 1253 C C . LEU A 1 162 ? -2.318 -12.016 -12.094 1 89.62 162 LEU A C 1
ATOM 1255 O O . LEU A 1 162 ? -1.64 -11.219 -11.445 1 89.62 162 LEU A O 1
ATOM 1259 N N . PRO A 1 163 ? -2.877 -11.695 -13.25 1 89.81 163 PRO A N 1
ATOM 1260 C CA . PRO A 1 163 ? -2.549 -10.414 -13.883 1 89.81 163 PRO A CA 1
ATOM 1261 C C . PRO A 1 163 ? -3.221 -9.227 -13.195 1 89.81 163 PRO A C 1
ATOM 1263 O O . PRO A 1 163 ? -4.359 -9.336 -12.742 1 89.81 163 PRO A O 1
ATOM 1266 N N . PHE A 1 164 ? -2.461 -8.086 -13.102 1 88.44 164 PHE A N 1
ATOM 1267 C CA . PHE A 1 164 ? -3.059 -6.82 -12.688 1 88.44 164 PHE A CA 1
ATOM 1268 C C . PHE A 1 164 ? -3.775 -6.152 -13.859 1 88.44 164 PHE A C 1
ATOM 1270 O O . PHE A 1 164 ? -3.316 -6.23 -15 1 88.44 164 PHE A O 1
ATOM 1277 N N . LEU A 1 165 ? -4.832 -5.496 -13.469 1 82.06 165 LEU A N 1
ATOM 1278 C CA . LEU A 1 165 ? -5.523 -4.691 -14.469 1 82.06 165 LEU A CA 1
ATOM 1279 C C . LEU A 1 165 ? -4.719 -3.443 -14.812 1 82.06 165 LEU A C 1
ATOM 1281 O O . LEU A 1 165 ? -3.93 -2.963 -13.992 1 82.06 165 LEU A O 1
ATOM 1285 N N . PRO A 1 166 ? -4.922 -2.938 -16.094 1 77.06 166 PRO A N 1
ATOM 1286 C CA . PRO A 1 166 ? -4.219 -1.697 -16.438 1 77.06 166 PRO A CA 1
ATOM 1287 C C . PRO A 1 166 ? -4.648 -0.517 -15.562 1 77.06 166 PRO A C 1
ATOM 1289 O O . PRO A 1 166 ? -5.824 -0.401 -15.211 1 77.06 166 PRO A O 1
ATOM 1292 N N . LEU A 1 167 ? -3.816 0.188 -14.914 1 64.5 167 LEU A N 1
ATOM 1293 C CA . LEU A 1 167 ? -4.121 1.355 -14.094 1 64.5 167 LEU A CA 1
ATOM 1294 C C . LEU A 1 167 ? -4.633 2.506 -14.953 1 64.5 167 LEU A C 1
ATOM 1296 O O . LEU A 1 167 ? -5.496 3.273 -14.523 1 64.5 167 LEU A O 1
ATOM 1300 N N . TYR A 1 168 ? -3.939 2.969 -16.078 1 56.25 168 TYR A N 1
ATOM 1301 C CA . TYR A 1 168 ? -4.434 4.027 -16.953 1 56.25 168 TYR A CA 1
ATOM 1302 C C . TYR A 1 168 ? -4.922 3.453 -18.281 1 56.25 168 TYR A C 1
ATOM 1304 O O . TYR A 1 168 ? -4.379 2.461 -18.766 1 56.25 168 TYR A O 1
ATOM 1312 N N . PRO A 1 169 ? -6.328 3.594 -18.5 1 48.66 169 PRO A N 1
ATOM 1313 C CA . PRO A 1 169 ? -6.684 3.221 -19.875 1 48.66 169 PRO A CA 1
ATOM 1314 C C . PRO A 1 169 ? -5.648 3.678 -20.891 1 48.66 169 PRO A C 1
ATOM 1316 O O . PRO A 1 169 ? -5.125 4.793 -20.797 1 48.66 169 PRO A O 1
ATOM 1319 N N . GLU A 1 170 ? -4.887 2.871 -21.297 1 41.41 170 GLU A N 1
ATOM 1320 C CA . GLU A 1 170 ? -4.16 3.34 -22.469 1 41.41 170 GLU A CA 1
ATOM 1321 C C . GLU A 1 170 ? -5.105 3.967 -23.484 1 41.41 170 GLU A C 1
ATOM 1323 O O . GLU A 1 170 ? -6.195 3.445 -23.734 1 41.41 170 GLU A O 1
ATOM 1328 N N . PRO A 1 171 ? -4.992 5.348 -23.797 1 40.53 171 PRO A N 1
ATOM 1329 C CA . PRO A 1 171 ? -5.805 5.797 -24.922 1 40.53 171 PRO A CA 1
ATOM 1330 C C . PRO A 1 171 ? -5.965 4.727 -26 1 40.53 171 PRO A C 1
ATOM 1332 O O . PRO A 1 171 ? -6.906 4.781 -26.797 1 40.53 171 PRO A O 1
ATOM 1335 N N . GLY A 1 172 ? -5.031 3.941 -26.359 1 33.09 172 GLY A N 1
ATOM 1336 C CA . GLY A 1 172 ? -5.262 3.268 -27.625 1 33.09 172 GLY A CA 1
ATOM 1337 C C . GLY A 1 172 ? -6.367 2.232 -27.562 1 33.09 172 GLY A C 1
ATOM 1338 O O . GLY A 1 172 ? -6.762 1.672 -28.578 1 33.09 172 GLY A O 1
ATOM 1339 N N . GLN A 1 173 ? -6.848 1.58 -26.562 1 27.83 173 GLN A N 1
ATOM 1340 C CA . GLN A 1 173 ? -7.879 0.637 -26.984 1 27.83 173 GLN A CA 1
ATOM 1341 C C . GLN A 1 173 ? -9.266 1.255 -26.859 1 27.83 173 GLN A C 1
ATOM 1343 O O . GLN A 1 173 ? -9.539 2.035 -25.953 1 27.83 173 GLN A O 1
ATOM 1348 N N . MET B 1 1 ? -78.5 21.141 0.267 1 31.5 1 MET B N 1
ATOM 1349 C CA . MET B 1 1 ? -77.25 21.484 -0.331 1 31.5 1 MET B CA 1
ATOM 1350 C C . MET B 1 1 ? -76.062 21.109 0.594 1 31.5 1 MET B C 1
ATOM 1352 O O . MET B 1 1 ? -76 21.578 1.731 1 31.5 1 MET B O 1
ATOM 1356 N N . SER B 1 2 ? -75.562 19.797 0.479 1 40.19 2 SER B N 1
ATOM 1357 C CA . SER B 1 2 ? -74.562 19 1.232 1 40.19 2 SER B CA 1
ATOM 1358 C C . SER B 1 2 ? -73.188 19.562 1.093 1 40.19 2 SER B C 1
ATOM 1360 O O . SER B 1 2 ? -72.688 19.766 -0.022 1 40.19 2 SER B O 1
ATOM 1362 N N . THR B 1 3 ? -72.688 20.469 1.99 1 43.41 3 THR B N 1
ATOM 1363 C CA . THR B 1 3 ? -71.375 21.094 2.115 1 43.41 3 THR B CA 1
ATOM 1364 C C . THR B 1 3 ? -70.312 20.047 2.385 1 43.41 3 THR B C 1
ATOM 1366 O O . THR B 1 3 ? -70.312 19.391 3.428 1 43.41 3 THR B O 1
ATOM 1369 N N . ARG B 1 4 ? -69.688 19.328 1.349 1 39.91 4 ARG B N 1
ATOM 1370 C CA . ARG B 1 4 ? -68.562 18.391 1.373 1 39.91 4 ARG B CA 1
ATOM 1371 C C . ARG B 1 4 ? -67.25 19.078 1.848 1 39.91 4 ARG B C 1
ATOM 1373 O O . ARG B 1 4 ? -66.875 20.078 1.271 1 39.91 4 ARG B O 1
ATOM 1380 N N . GLN B 1 5 ? -67 19.109 3.176 1 36.94 5 GLN B N 1
ATOM 1381 C CA . GLN B 1 5 ? -65.75 19.531 3.82 1 36.94 5 GLN B CA 1
ATOM 1382 C C . GLN B 1 5 ? -64.562 18.781 3.246 1 36.94 5 GLN B C 1
ATOM 1384 O O . GLN B 1 5 ? -64.5 17.547 3.248 1 36.94 5 GLN B O 1
ATOM 1389 N N . GLU B 1 6 ? -63.938 19.234 2.174 1 42.75 6 GLU B N 1
ATOM 1390 C CA . GLU B 1 6 ? -62.688 18.719 1.623 1 42.75 6 GLU B CA 1
ATOM 1391 C C . GLU B 1 6 ? -61.562 18.734 2.67 1 42.75 6 GLU B C 1
ATOM 1393 O O . GLU B 1 6 ? -61.281 19.766 3.266 1 42.75 6 GLU B O 1
ATOM 1398 N N . THR B 1 7 ? -61.375 17.75 3.473 1 46.41 7 THR B N 1
ATOM 1399 C CA . THR B 1 7 ? -60.219 17.547 4.332 1 46.41 7 THR B CA 1
ATOM 1400 C C . THR B 1 7 ? -58.938 17.594 3.52 1 46.41 7 THR B C 1
ATOM 1402 O O . THR B 1 7 ? -58.75 16.812 2.584 1 46.41 7 THR B O 1
ATOM 1405 N N . ARG B 1 8 ? -58.312 18.781 3.293 1 43.91 8 ARG B N 1
ATOM 1406 C CA . ARG B 1 8 ? -57 18.969 2.729 1 43.91 8 ARG B CA 1
ATOM 1407 C C . ARG B 1 8 ? -55.938 18.156 3.482 1 43.91 8 ARG B C 1
ATOM 1409 O O . ARG B 1 8 ? -55.844 18.234 4.711 1 43.91 8 ARG B O 1
ATOM 1416 N N . ARG B 1 9 ? -55.562 17 3.002 1 46.06 9 ARG B N 1
ATOM 1417 C CA . ARG B 1 9 ? -54.438 16.141 3.41 1 46.06 9 ARG B CA 1
ATOM 1418 C C . ARG B 1 9 ? -53.125 16.891 3.426 1 46.06 9 ARG B C 1
ATOM 1420 O O . ARG B 1 9 ? -52.594 17.219 2.371 1 46.06 9 ARG B O 1
ATOM 1427 N N . GLU B 1 10 ? -52.906 17.828 4.328 1 48.34 10 GLU B N 1
ATOM 1428 C CA . GLU B 1 10 ? -51.594 18.438 4.562 1 48.34 10 GLU B CA 1
ATOM 1429 C C . GLU B 1 10 ? -50.562 17.375 4.922 1 48.34 10 GLU B C 1
ATOM 1431 O O . GLU B 1 10 ? -49.438 17.703 5.336 1 48.34 10 GLU B O 1
ATOM 1436 N N . GLY B 1 11 ? -50.875 16.078 4.824 1 48.72 11 GLY B N 1
ATOM 1437 C CA . GLY B 1 11 ? -49.969 15.133 5.422 1 48.72 11 GLY B CA 1
ATOM 1438 C C . GLY B 1 11 ? -48.688 14.93 4.598 1 48.72 11 GLY B C 1
ATOM 1439 O O . GLY B 1 11 ? -47.844 14.125 4.953 1 48.72 11 GLY B O 1
ATOM 1440 N N . GLY B 1 12 ? -48.625 15.508 3.4 1 53.38 12 GLY B N 1
ATOM 1441 C CA . GLY B 1 12 ? -47.594 15.008 2.512 1 53.38 12 GLY B CA 1
ATOM 1442 C C . GLY B 1 12 ? -46.219 15.617 2.783 1 53.38 12 GLY B C 1
ATOM 1443 O O . GLY B 1 12 ? -45.219 15.141 2.266 1 53.38 12 GLY B O 1
ATOM 1444 N N . ASP B 1 13 ? -46.156 16.844 3.418 1 59.84 13 ASP B N 1
ATOM 1445 C CA . ASP B 1 13 ? -44.875 17.531 3.469 1 59.84 13 ASP B CA 1
ATOM 1446 C C . ASP B 1 13 ? -44 17 4.613 1 59.84 13 ASP B C 1
ATOM 1448 O O . ASP B 1 13 ? -42.812 17.266 4.668 1 59.84 13 ASP B O 1
ATOM 1452 N N . SER B 1 14 ? -44.656 16.438 5.574 1 63.44 14 SER B N 1
ATOM 1453 C CA . SER B 1 14 ? -43.906 16.031 6.746 1 63.44 14 SER B CA 1
ATOM 1454 C C . SER B 1 14 ? -43.062 14.789 6.453 1 63.44 14 SER B C 1
ATOM 1456 O O . SER B 1 14 ? -41.969 14.641 6.98 1 63.44 14 SER B O 1
ATOM 1458 N N . SER B 1 15 ? -43.562 14.031 5.527 1 64.62 15 SER B N 1
ATOM 1459 C CA . SER B 1 15 ? -42.844 12.789 5.254 1 64.62 15 SER B CA 1
ATOM 1460 C C . SER B 1 15 ? -41.562 13.039 4.48 1 64.62 15 SER B C 1
ATOM 1462 O O . SER B 1 15 ? -40.562 12.352 4.691 1 64.62 15 SER B O 1
ATOM 1464 N N . ARG B 1 16 ? -41.562 14.125 3.715 1 64.69 16 ARG B N 1
ATOM 1465 C CA . ARG B 1 16 ? -40.406 14.383 2.881 1 64.69 16 ARG B CA 1
ATOM 1466 C C . ARG B 1 16 ? -39.25 15.008 3.695 1 64.69 16 ARG B C 1
ATOM 1468 O O . ARG B 1 16 ? -38.094 14.734 3.449 1 64.69 16 ARG B O 1
ATOM 1475 N N . ARG B 1 17 ? -39.688 15.75 4.719 1 64.44 17 ARG B N 1
ATOM 1476 C CA . ARG B 1 17 ? -38.688 16.391 5.566 1 64.44 17 ARG B CA 1
ATOM 1477 C C . ARG B 1 17 ? -37.969 15.352 6.434 1 64.44 17 ARG B C 1
ATOM 1479 O O . ARG B 1 17 ? -36.781 15.461 6.664 1 64.44 17 ARG B O 1
ATOM 1486 N N . GLY B 1 18 ? -38.75 14.383 6.773 1 65.88 18 GLY B N 1
ATOM 1487 C CA . GLY B 1 18 ? -38.156 13.32 7.578 1 65.88 18 GLY B CA 1
ATOM 1488 C C . GLY B 1 18 ? -37.156 12.477 6.82 1 65.88 18 GLY B C 1
ATOM 1489 O O . GLY B 1 18 ? -36.094 12.133 7.352 1 65.88 18 GLY B O 1
ATOM 1490 N N . GLN B 1 19 ? -37.469 12.18 5.613 1 70.31 19 GLN B N 1
ATOM 1491 C CA . GLN B 1 19 ? -36.562 11.391 4.773 1 70.31 19 GLN B CA 1
ATOM 1492 C C . GLN B 1 19 ? -35.281 12.156 4.473 1 70.31 19 GLN B C 1
ATOM 1494 O O . GLN B 1 19 ? -34.188 11.57 4.449 1 70.31 19 GLN B O 1
ATOM 1499 N N . GLY B 1 20 ? -35.469 13.43 4.289 1 65.62 20 GLY B N 1
ATOM 1500 C CA . GLY B 1 20 ? -34.312 14.273 4.023 1 65.62 20 GLY B CA 1
ATOM 1501 C C . GLY B 1 20 ? -33.312 14.336 5.188 1 65.62 20 GLY B C 1
ATOM 1502 O O . GLY B 1 20 ? -32.125 14.289 4.992 1 65.62 20 GLY B O 1
ATOM 1503 N N . ALA B 1 21 ? -33.875 14.508 6.32 1 69.38 21 ALA B N 1
ATOM 1504 C CA . ALA B 1 21 ? -33.062 14.578 7.531 1 69.38 21 ALA B CA 1
ATOM 1505 C C . ALA B 1 21 ? -32.344 13.258 7.777 1 69.38 21 ALA B C 1
ATOM 1507 O O . ALA B 1 21 ? -31.172 13.258 8.156 1 69.38 21 ALA B O 1
ATOM 1508 N N . GLU B 1 22 ? -33.062 12.195 7.562 1 68.38 22 GLU B N 1
ATOM 1509 C CA . GLU B 1 22 ? -32.469 10.875 7.742 1 68.38 22 GLU B CA 1
ATOM 1510 C C . GLU B 1 22 ? -31.328 10.641 6.754 1 68.38 22 GLU B C 1
ATOM 1512 O O . GLU B 1 22 ? -30.297 10.07 7.109 1 68.38 22 GLU B O 1
ATOM 1517 N N . LEU B 1 23 ? -31.5 11.148 5.547 1 65.12 23 LEU B N 1
ATOM 1518 C CA . LEU B 1 23 ? -30.469 11.031 4.523 1 65.12 23 LEU B CA 1
ATOM 1519 C C . LEU B 1 23 ? -29.25 11.875 4.879 1 65.12 23 LEU B C 1
ATOM 1521 O O . LEU B 1 23 ? -28.109 11.445 4.672 1 65.12 23 LEU B O 1
ATOM 1525 N N . ARG B 1 24 ? -29.578 12.992 5.43 1 68.69 24 ARG B N 1
ATOM 1526 C CA . ARG B 1 24 ? -28.469 13.852 5.84 1 68.69 24 ARG B CA 1
ATOM 1527 C C . ARG B 1 24 ? -27.703 13.242 7.012 1 68.69 24 ARG B C 1
ATOM 1529 O O . ARG B 1 24 ? -26.469 13.305 7.059 1 68.69 24 ARG B O 1
ATOM 1536 N N . ASP B 1 25 ? -28.406 12.719 7.883 1 64.94 25 ASP B N 1
ATOM 1537 C CA . ASP B 1 25 ? -27.781 12.086 9.039 1 64.94 25 ASP B CA 1
ATOM 1538 C C . ASP B 1 25 ? -26.922 10.898 8.625 1 64.94 25 ASP B C 1
ATOM 1540 O O . ASP B 1 25 ? -25.828 10.695 9.148 1 64.94 25 ASP B O 1
ATOM 1544 N N . ARG B 1 26 ? -27.469 10.219 7.723 1 63.91 26 ARG B N 1
ATOM 1545 C CA . ARG B 1 26 ? -26.734 9.062 7.223 1 63.91 26 ARG B CA 1
ATOM 1546 C C . ARG B 1 26 ? -25.469 9.508 6.484 1 63.91 26 ARG B C 1
ATOM 1548 O O . ARG B 1 26 ? -24.406 8.906 6.652 1 63.91 26 ARG B O 1
ATOM 1555 N N . ALA B 1 27 ? -25.656 10.539 5.797 1 65.12 27 ALA B N 1
ATOM 1556 C CA . ALA B 1 27 ? -24.5 11.07 5.078 1 65.12 27 ALA B CA 1
ATOM 1557 C C . ALA B 1 27 ? -23.438 11.578 6.047 1 65.12 27 ALA B C 1
ATOM 1559 O O . ALA B 1 27 ? -22.25 11.344 5.844 1 65.12 27 ALA B O 1
ATOM 1560 N N . HIS B 1 28 ? -23.969 12.234 6.992 1 65.19 28 HIS B N 1
ATOM 1561 C CA . HIS B 1 28 ? -23.062 12.742 8.016 1 65.19 28 HIS B CA 1
ATOM 1562 C C 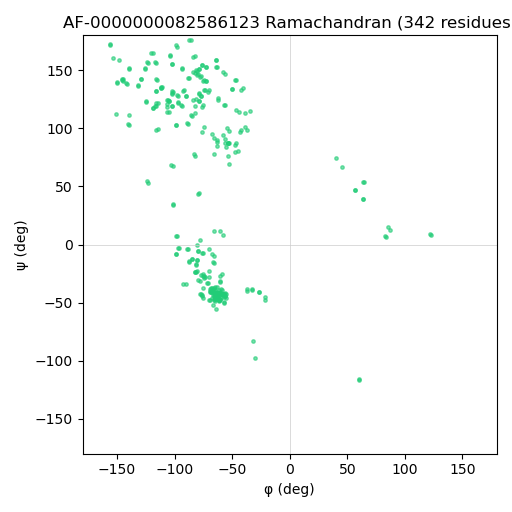. HIS B 1 28 ? -22.375 11.609 8.766 1 65.19 28 HIS B C 1
ATOM 1564 O O . HIS B 1 28 ? -21.172 11.664 9.008 1 65.19 28 HIS B O 1
ATOM 1570 N N . LEU B 1 29 ? -23.125 10.664 9.047 1 63.94 29 LEU B N 1
ATOM 1571 C CA . LEU B 1 29 ? -22.594 9.516 9.766 1 63.94 29 LEU B CA 1
ATOM 1572 C C . LEU B 1 29 ? -21.578 8.75 8.914 1 63.94 29 LEU B C 1
ATOM 1574 O O . LEU B 1 29 ? -20.531 8.344 9.398 1 63.94 29 LEU B O 1
ATOM 1578 N N . SER B 1 30 ? -22 8.633 7.777 1 63.22 30 SER B N 1
ATOM 1579 C CA . SER B 1 30 ? -21.094 8.008 6.832 1 63.22 30 SER B CA 1
ATOM 1580 C C . SER B 1 30 ? -19.797 8.797 6.703 1 63.22 30 SER B C 1
ATOM 1582 O O . SER B 1 30 ? -18.703 8.219 6.668 1 63.22 30 SER B O 1
ATOM 1584 N N . GLN B 1 31 ? -20.031 10.039 6.66 1 59.5 31 GLN B N 1
ATOM 1585 C CA . GLN B 1 31 ? -18.859 10.906 6.555 1 59.5 31 GLN B CA 1
ATOM 1586 C C . GLN B 1 31 ? -17.984 10.805 7.805 1 59.5 31 GLN B C 1
ATOM 1588 O O . GLN B 1 31 ? -16.766 10.734 7.711 1 59.5 31 GLN B O 1
ATOM 1593 N N . GLN B 1 32 ? -18.688 10.922 8.891 1 62.69 32 GLN B N 1
ATOM 1594 C CA . GLN B 1 32 ? -17.953 10.797 10.148 1 62.69 32 GLN B CA 1
ATOM 1595 C C . GLN B 1 32 ? -17.281 9.43 10.25 1 62.69 32 GLN B C 1
ATOM 1597 O O . GLN B 1 32 ? -16.141 9.328 10.727 1 62.69 32 GLN B O 1
ATOM 1602 N N . ARG B 1 33 ? -18 8.5 9.953 1 60 33 ARG B N 1
ATOM 1603 C CA . ARG B 1 33 ? -17.422 7.16 9.977 1 60 33 ARG B CA 1
ATOM 1604 C C . ARG B 1 33 ? -16.219 7.07 9.039 1 60 33 ARG B C 1
ATOM 1606 O O . ARG B 1 33 ? -15.195 6.484 9.391 1 60 33 ARG B O 1
ATOM 1613 N N . ARG B 1 34 ? -16.453 7.645 7.957 1 59.47 34 ARG B N 1
ATOM 1614 C CA . ARG B 1 34 ? -15.367 7.672 6.992 1 59.47 34 ARG B CA 1
ATOM 1615 C C . ARG B 1 34 ? -14.156 8.414 7.555 1 59.47 34 ARG B C 1
ATOM 1617 O O . ARG B 1 34 ? -13.016 7.988 7.371 1 59.47 34 ARG B O 1
ATOM 1624 N N . LEU B 1 35 ? -14.461 9.422 8.219 1 58.44 35 LEU B N 1
ATOM 1625 C CA . LEU B 1 35 ? -13.383 10.195 8.812 1 58.44 35 LEU B CA 1
ATOM 1626 C C . LEU B 1 35 ? -12.68 9.406 9.906 1 58.44 35 LEU B C 1
ATOM 1628 O O . LEU B 1 35 ? -11.453 9.422 10 1 58.44 35 LEU B O 1
ATOM 1632 N N . LYS B 1 36 ? -13.422 8.82 10.734 1 57.78 36 LYS B N 1
ATOM 1633 C CA . LYS B 1 36 ? -12.844 8.016 11.805 1 57.78 36 LYS B CA 1
ATOM 1634 C C . LYS B 1 36 ? -12.008 6.867 11.25 1 57.78 36 LYS B C 1
ATOM 1636 O O . LYS B 1 36 ? -10.906 6.602 11.734 1 57.78 36 LYS B O 1
ATOM 1641 N N . GLN B 1 37 ? -12.531 6.281 10.438 1 54.88 37 GLN B N 1
ATOM 1642 C CA . GLN B 1 37 ? -11.836 5.16 9.812 1 54.88 37 GLN B CA 1
ATOM 1643 C C . GLN B 1 37 ? -10.57 5.625 9.094 1 54.88 37 GLN B C 1
ATOM 1645 O O . GLN B 1 37 ? -9.523 4.973 9.18 1 54.88 37 GLN B O 1
ATOM 1650 N N . ALA B 1 38 ? -10.836 6.707 8.414 1 52.94 38 ALA B N 1
ATOM 1651 C CA . ALA B 1 38 ? -9.656 7.285 7.77 1 52.94 38 ALA B CA 1
ATOM 1652 C C . ALA B 1 38 ? -8.562 7.574 8.789 1 52.94 38 ALA B C 1
ATOM 1654 O O . ALA B 1 38 ? -7.379 7.32 8.531 1 52.94 38 ALA B O 1
ATOM 1655 N N . THR B 1 39 ? -8.992 8.078 9.891 1 50.06 39 THR B N 1
ATOM 1656 C CA . THR B 1 39 ? -8.023 8.383 10.938 1 50.06 39 THR B CA 1
ATOM 1657 C C . THR B 1 39 ? -7.375 7.102 11.461 1 50.06 39 THR B C 1
ATOM 1659 O O . THR B 1 39 ? -6.18 7.09 11.766 1 50.06 39 THR B O 1
ATOM 1662 N N . GLN B 1 40 ? -8.125 6.156 11.727 1 49 40 GLN B N 1
ATOM 1663 C CA . GLN B 1 40 ? -7.602 4.895 12.242 1 49 40 GLN B CA 1
ATOM 1664 C C . GLN B 1 40 ? -6.613 4.27 11.258 1 49 40 GLN B C 1
ATOM 1666 O O . GLN B 1 40 ? -5.613 3.676 11.672 1 49 40 GLN B O 1
ATOM 1671 N N . PHE B 1 41 ? -7.039 4.367 10.094 1 47.94 41 PHE B N 1
ATOM 1672 C CA . PHE B 1 41 ? -6.145 3.756 9.117 1 47.94 41 PHE B CA 1
ATOM 1673 C C . PHE B 1 41 ? -4.926 4.637 8.875 1 47.94 41 PHE B C 1
ATOM 1675 O O . PHE B 1 41 ? -3.895 4.16 8.398 1 47.94 41 PHE B O 1
ATOM 1682 N N . LEU B 1 42 ? -5.18 5.855 9.133 1 46.47 42 LEU B N 1
ATOM 1683 C CA . LEU B 1 42 ? -4 6.719 9.102 1 46.47 42 LEU B CA 1
ATOM 1684 C C . LEU B 1 42 ? -2.971 6.262 10.133 1 46.47 42 LEU B C 1
ATOM 1686 O O . LEU B 1 42 ? -1.77 6.477 9.945 1 46.47 42 LEU B O 1
ATOM 1690 N N . HIS B 1 43 ? -3.463 5.625 11.18 1 46 43 HIS B N 1
ATOM 1691 C CA . HIS B 1 43 ? -2.447 5.16 12.117 1 46 43 HIS B CA 1
ATOM 1692 C C . HIS B 1 43 ? -1.781 3.885 11.617 1 46 43 HIS B C 1
ATOM 1694 O O . HIS B 1 43 ? -2.129 2.785 12.062 1 46 43 HIS B O 1
ATOM 1700 N N . LYS B 1 44 ? -1.504 3.965 10.398 1 47.56 44 LYS B N 1
ATOM 1701 C CA . LYS B 1 44 ? -0.656 2.891 9.891 1 47.56 44 LYS B CA 1
ATOM 1702 C C . LYS B 1 44 ? 0.538 2.65 10.812 1 47.56 44 LYS B C 1
ATOM 1704 O O . LYS B 1 44 ? 1.302 3.574 11.102 1 47.56 44 LYS B O 1
ATOM 1709 N N . ASP B 1 45 ? 0.332 1.867 11.773 1 45.91 45 ASP B N 1
ATOM 1710 C CA . ASP B 1 45 ? 1.582 1.557 12.461 1 45.91 45 ASP B CA 1
ATOM 1711 C C . ASP B 1 45 ? 2.713 1.315 11.461 1 45.91 45 ASP B C 1
ATOM 1713 O O . ASP B 1 45 ? 2.596 0.463 10.578 1 45.91 45 ASP B O 1
ATOM 1717 N N . SER B 1 46 ? 3.461 2.408 11.32 1 47.06 46 SER B N 1
ATOM 1718 C CA . SER B 1 46 ? 4.664 2.455 10.5 1 47.06 46 SER B CA 1
ATOM 1719 C C . SER B 1 46 ? 5.312 1.08 10.391 1 47.06 46 SER B C 1
ATOM 1721 O O . SER B 1 46 ? 5.863 0.729 9.344 1 47.06 46 SER B O 1
ATOM 1723 N N . ALA B 1 47 ? 5.301 0.406 11.539 1 49.66 47 ALA B N 1
ATOM 1724 C CA . ALA B 1 47 ? 5.988 -0.884 11.578 1 49.66 47 ALA B CA 1
ATOM 1725 C C . ALA B 1 47 ? 5.266 -1.911 10.711 1 49.66 47 ALA B C 1
ATOM 1727 O O . ALA B 1 47 ? 5.816 -2.969 10.398 1 49.66 47 ALA B O 1
ATOM 1728 N N . ASP B 1 48 ? 4.145 -1.467 10.281 1 58.38 48 ASP B N 1
ATOM 1729 C CA . ASP B 1 48 ? 3.34 -2.467 9.594 1 58.38 48 ASP B CA 1
ATOM 1730 C C . ASP B 1 48 ? 3.498 -2.348 8.078 1 58.38 48 ASP B C 1
ATOM 1732 O O . ASP B 1 48 ? 2.771 -2.994 7.32 1 58.38 48 ASP B O 1
ATOM 1736 N N . LEU B 1 49 ? 4.402 -1.515 7.754 1 70.69 49 LEU B N 1
ATOM 1737 C CA . LEU B 1 49 ? 4.695 -1.421 6.328 1 70.69 49 LEU B CA 1
ATOM 1738 C C . LEU B 1 49 ? 5.934 -2.234 5.969 1 70.69 49 LEU B C 1
ATOM 1740 O O . LEU B 1 49 ? 6.539 -2.865 6.84 1 70.69 49 LEU B O 1
ATOM 1744 N N . LEU B 1 50 ? 6.254 -2.41 4.711 1 77.19 50 LEU B N 1
ATOM 1745 C CA . LEU B 1 50 ? 7.43 -3.115 4.211 1 77.19 50 LEU B CA 1
ATOM 1746 C C . LEU B 1 50 ? 8.648 -2.195 4.191 1 77.19 50 LEU B C 1
ATOM 1748 O O . LEU B 1 50 ? 9.039 -1.695 3.133 1 77.19 50 LEU B O 1
ATOM 1752 N N . PRO B 1 51 ? 9.234 -1.991 5.383 1 74.62 51 PRO B N 1
ATOM 1753 C CA . PRO B 1 51 ? 10.391 -1.092 5.438 1 74.62 51 PRO B CA 1
ATOM 1754 C C . PRO B 1 51 ? 11.633 -1.694 4.797 1 74.62 51 PRO B C 1
ATOM 1756 O O . PRO B 1 51 ? 11.922 -2.879 4.988 1 74.62 51 PRO B O 1
ATOM 1759 N N . LEU B 1 52 ? 12.25 -0.872 3.922 1 78.56 52 LEU B N 1
ATOM 1760 C CA . LEU B 1 52 ? 13.516 -1.266 3.305 1 78.56 52 LEU B CA 1
ATOM 1761 C C . LEU B 1 52 ? 14.68 -1.021 4.254 1 78.56 52 LEU B C 1
ATOM 1763 O O . LEU B 1 52 ? 14.633 -0.114 5.086 1 78.56 52 LEU B O 1
ATOM 1767 N N . ASP B 1 53 ? 15.531 -1.825 4.039 1 68.38 53 ASP B N 1
ATOM 1768 C CA . ASP B 1 53 ? 16.734 -1.66 4.848 1 68.38 53 ASP B CA 1
ATOM 1769 C C . ASP B 1 53 ? 17.625 -0.542 4.293 1 68.38 53 ASP B C 1
ATOM 1771 O O . ASP B 1 53 ? 18.078 -0.614 3.152 1 68.38 53 ASP B O 1
ATOM 1775 N N . SER B 1 54 ? 17.812 0.334 5.27 1 57.09 54 SER B N 1
ATOM 1776 C CA . SER B 1 54 ? 18.828 1.368 5.223 1 57.09 54 SER B CA 1
ATOM 1777 C C . SER B 1 54 ? 18.938 1.979 3.83 1 57.09 54 SER B C 1
ATOM 1779 O O . SER B 1 54 ? 19.594 1.417 2.947 1 57.09 54 SER B O 1
ATOM 1781 N N . LEU B 1 55 ? 18.047 2.732 3.518 1 61.34 55 LEU B N 1
ATOM 1782 C CA . LEU B 1 55 ? 18.281 3.525 2.314 1 61.34 55 LEU B CA 1
ATOM 1783 C C . LEU B 1 55 ? 19.094 4.773 2.635 1 61.34 55 LEU B C 1
ATOM 1785 O O . LEU B 1 55 ? 19 5.32 3.736 1 61.34 55 LEU B O 1
ATOM 1789 N N . LYS B 1 56 ? 20.203 4.953 1.975 1 56.62 56 LYS B N 1
ATOM 1790 C CA . LYS B 1 56 ? 21.297 5.844 2.354 1 56.62 56 LYS B CA 1
ATOM 1791 C C . LYS B 1 56 ? 20.938 7.301 2.086 1 56.62 56 LYS B C 1
ATOM 1793 O O . LYS B 1 56 ? 21.328 8.195 2.84 1 56.62 56 LYS B O 1
ATOM 1798 N N . ARG B 1 57 ? 20.422 7.621 1 1 57.78 57 ARG B N 1
ATOM 1799 C CA . ARG B 1 57 ? 20.516 9.047 0.706 1 57.78 57 ARG B CA 1
ATOM 1800 C C . ARG B 1 57 ? 19.219 9.562 0.084 1 57.78 57 ARG B C 1
ATOM 1802 O O . ARG B 1 57 ? 18.641 8.922 -0.796 1 57.78 57 ARG B O 1
ATOM 1809 N N . LEU B 1 58 ? 18.5 10.422 0.89 1 60.62 58 LEU B N 1
ATOM 1810 C CA . LEU B 1 58 ? 17.484 11.258 0.252 1 60.62 58 LEU B CA 1
ATOM 1811 C C . LEU B 1 58 ? 17.953 12.703 0.171 1 60.62 58 LEU B C 1
ATOM 1813 O O . LEU B 1 58 ? 18.484 13.242 1.139 1 60.62 58 LEU B O 1
ATOM 1817 N N . GLY B 1 59 ? 18.062 13.328 -1.028 1 59.75 59 GLY B N 1
ATOM 1818 C CA . GLY B 1 59 ? 18.422 14.734 -1.171 1 59.75 59 GLY B CA 1
ATOM 1819 C C . GLY B 1 59 ? 17.875 15.359 -2.443 1 59.75 59 GLY B C 1
ATOM 1820 O O . GLY B 1 59 ? 17.172 14.695 -3.213 1 59.75 59 GLY B O 1
ATOM 1821 N N . THR B 1 60 ? 17.828 16.719 -2.383 1 57.66 60 THR B N 1
ATOM 1822 C CA . THR B 1 60 ? 17.594 17.453 -3.625 1 57.66 60 THR B CA 1
ATOM 1823 C C . THR B 1 60 ? 18.906 17.656 -4.379 1 57.66 60 THR B C 1
ATOM 1825 O O . THR B 1 60 ? 19.984 17.5 -3.812 1 57.66 60 THR B O 1
ATOM 1828 N N . SER B 1 61 ? 18.781 17.688 -5.711 1 51.97 61 SER B N 1
ATOM 1829 C CA . SER B 1 61 ? 19.953 17.938 -6.531 1 51.97 61 SER B CA 1
ATOM 1830 C C . SER B 1 61 ? 20.875 18.953 -5.879 1 51.97 61 SER B C 1
ATOM 1832 O O . SER B 1 61 ? 22.094 18.875 -6.02 1 51.97 61 SER B O 1
ATOM 1834 N N . LYS B 1 62 ? 20.375 19.938 -5.258 1 54.84 62 LYS B N 1
ATOM 1835 C CA . LYS B 1 62 ? 21.172 21.047 -4.758 1 54.84 62 LYS B CA 1
ATOM 1836 C C . LYS B 1 62 ? 21.609 20.812 -3.311 1 54.84 62 LYS B C 1
ATOM 1838 O O . LYS B 1 62 ? 22.609 21.344 -2.857 1 54.84 62 LYS B O 1
ATOM 1843 N N . ASP B 1 63 ? 20.75 20.172 -2.631 1 55.25 63 ASP B N 1
ATOM 1844 C CA . ASP B 1 63 ? 21 20.047 -1.197 1 55.25 63 ASP B CA 1
ATOM 1845 C C . ASP B 1 63 ? 21.031 18.578 -0.779 1 55.25 63 ASP B C 1
ATOM 1847 O O . ASP B 1 63 ? 20.062 18.078 -0.178 1 55.25 63 ASP B O 1
ATOM 1851 N N . LEU B 1 64 ? 21.812 17.859 -1.434 1 53.16 64 LEU B N 1
ATOM 1852 C CA . LEU B 1 64 ? 21.844 16.422 -1.16 1 53.16 64 LEU B CA 1
ATOM 1853 C C . LEU B 1 64 ? 22.188 16.156 0.303 1 53.16 64 LEU B C 1
ATOM 1855 O O . LEU B 1 64 ? 23.125 16.75 0.845 1 53.16 64 LEU B O 1
ATOM 1859 N N . CYS B 1 65 ? 21.156 15.992 1.103 1 57.06 65 CYS B N 1
ATOM 1860 C CA . CYS B 1 65 ? 21.438 15.516 2.451 1 57.06 65 CYS B CA 1
ATOM 1861 C C . CYS B 1 65 ? 22.391 14.32 2.416 1 57.06 65 CYS B C 1
ATOM 1863 O O . CYS B 1 65 ? 22 13.219 2.039 1 57.06 65 CYS B O 1
ATOM 1865 N N . GLN B 1 66 ? 23.641 14.602 2.258 1 57.53 66 GLN B N 1
ATOM 1866 C CA . GLN B 1 66 ? 24.688 13.586 2.217 1 57.53 66 GLN B CA 1
ATOM 1867 C C . GLN B 1 66 ? 24.672 12.742 3.488 1 57.53 66 GLN B C 1
ATOM 1869 O O . GLN B 1 66 ? 24.578 13.273 4.594 1 57.53 66 GLN B O 1
ATOM 1874 N N . ASP B 1 67 ? 24.484 11.492 3.355 1 63.62 67 ASP B N 1
ATOM 1875 C CA . ASP B 1 67 ? 24.844 10.445 4.309 1 63.62 67 ASP B CA 1
ATOM 1876 C C . ASP B 1 67 ? 23.719 10.242 5.332 1 63.62 67 ASP B C 1
ATOM 1878 O O . ASP B 1 67 ? 23.984 9.8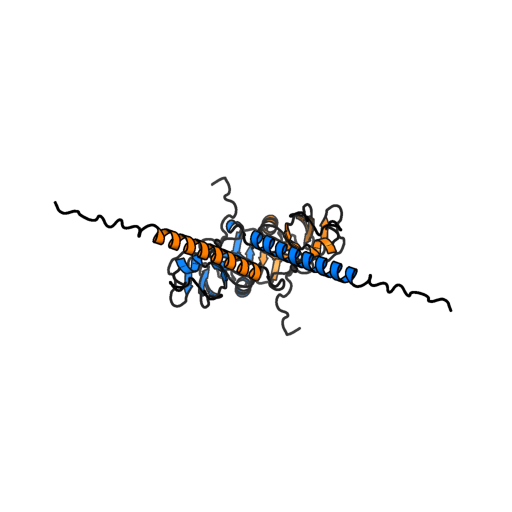28 6.465 1 63.62 67 ASP B O 1
ATOM 1882 N N . GLN B 1 68 ? 22.641 10.781 5.047 1 71.19 68 GLN B N 1
ATOM 1883 C CA . GLN B 1 68 ? 21.609 10.492 6.031 1 71.19 68 GLN B CA 1
ATOM 1884 C C . GLN B 1 68 ? 20.797 9.258 5.645 1 71.19 68 GLN B C 1
ATOM 1886 O O . GLN B 1 68 ? 20.453 9.078 4.473 1 71.19 68 GLN B O 1
ATOM 1891 N N . VAL B 1 69 ? 20.656 8.445 6.637 1 75.25 69 VAL B N 1
ATOM 1892 C CA . VAL B 1 69 ? 19.906 7.215 6.461 1 75.25 69 VAL B CA 1
ATOM 1893 C C . VAL B 1 69 ? 18.406 7.516 6.512 1 75.25 69 VAL B C 1
ATOM 1895 O O . VAL B 1 69 ? 17.953 8.297 7.355 1 75.25 69 VAL B O 1
ATOM 1898 N N . LEU B 1 70 ? 17.688 7.012 5.496 1 80.38 70 LEU B N 1
ATOM 1899 C CA . LEU B 1 70 ? 16.25 7.191 5.414 1 80.38 70 LEU B CA 1
ATOM 1900 C C . LEU B 1 70 ? 15.523 5.863 5.613 1 80.38 70 LEU B C 1
ATOM 1902 O O . LEU B 1 70 ? 15.922 4.84 5.059 1 80.38 70 LEU B O 1
ATOM 1906 N N . ARG B 1 71 ? 14.57 5.957 6.391 1 81.19 71 ARG B N 1
ATOM 1907 C CA . ARG B 1 71 ? 13.672 4.809 6.492 1 81.19 71 ARG B CA 1
ATOM 1908 C C . ARG B 1 71 ? 12.602 4.855 5.41 1 81.19 71 ARG B C 1
ATOM 1910 O O . ARG B 1 71 ? 11.734 5.727 5.422 1 81.19 71 ARG B O 1
ATOM 1917 N N . VAL B 1 72 ? 12.742 3.961 4.527 1 88 72 VAL B N 1
ATOM 1918 C CA . VAL B 1 72 ? 11.859 3.938 3.365 1 88 72 VAL B CA 1
ATOM 1919 C C . VAL B 1 72 ? 10.945 2.719 3.438 1 88 72 VAL B C 1
ATOM 1921 O O . VAL B 1 72 ? 11.383 1.62 3.777 1 88 72 VAL B O 1
ATOM 1924 N N . ALA B 1 73 ? 9.727 2.934 3.16 1 89.62 73 ALA B N 1
ATOM 1925 C CA . ALA B 1 73 ? 8.766 1.84 3.045 1 89.62 73 ALA B CA 1
ATOM 1926 C C . ALA B 1 73 ? 8.203 1.753 1.63 1 89.62 73 ALA B C 1
ATOM 1928 O O . ALA B 1 73 ? 8.242 2.729 0.876 1 89.62 73 ALA B O 1
ATOM 1929 N N . VAL B 1 74 ? 7.723 0.567 1.292 1 91.62 74 VAL B N 1
ATOM 1930 C CA . VAL B 1 74 ? 7.062 0.325 0.014 1 91.62 74 VAL B CA 1
ATOM 1931 C C . VAL B 1 74 ? 5.547 0.283 0.215 1 91.62 74 VAL B C 1
ATOM 1933 O O . VAL B 1 74 ? 5.051 -0.441 1.08 1 91.62 74 VAL B O 1
ATOM 1936 N N . ASP B 1 75 ? 4.848 1.059 -0.615 1 89.25 75 ASP B N 1
ATOM 1937 C CA . ASP B 1 75 ? 3.398 1.146 -0.47 1 89.25 75 ASP B CA 1
ATOM 1938 C C . ASP B 1 75 ? 2.711 1.162 -1.834 1 89.25 75 ASP B C 1
ATOM 1940 O O . ASP B 1 75 ? 2.625 2.209 -2.479 1 89.25 75 ASP B O 1
ATOM 1944 N N . THR B 1 76 ? 2.158 0.028 -2.18 1 91 76 THR B N 1
ATOM 1945 C CA . THR B 1 76 ? 1.461 -0.062 -3.457 1 91 76 THR B CA 1
ATOM 1946 C C . THR B 1 76 ? 0.062 0.538 -3.354 1 91 76 THR B C 1
ATOM 1948 O O . THR B 1 76 ? -0.643 0.66 -4.355 1 91 76 THR B O 1
ATOM 1951 N N . GLY B 1 77 ? -0.31 0.911 -2.201 1 85.56 77 GLY B N 1
ATOM 1952 C CA . GLY B 1 77 ? -1.63 1.476 -1.973 1 85.56 77 GLY B CA 1
ATOM 1953 C C . GLY B 1 77 ? -1.697 2.967 -2.244 1 85.56 77 GLY B C 1
ATOM 1954 O O . GLY B 1 77 ? -2.785 3.537 -2.34 1 85.56 77 GLY B O 1
ATOM 1955 N N . THR B 1 78 ? -0.57 3.549 -2.387 1 85.62 78 THR B N 1
ATOM 1956 C CA . THR B 1 78 ? -0.525 4.961 -2.75 1 85.62 78 THR B CA 1
ATOM 1957 C C . THR B 1 78 ? 0.124 5.148 -4.117 1 85.62 78 THR B C 1
ATOM 1959 O O . THR B 1 78 ? 1.084 4.449 -4.457 1 85.62 78 THR B O 1
ATOM 1962 N N . HIS B 1 79 ? -0.421 6.09 -4.867 1 86.25 79 HIS B N 1
ATOM 1963 C CA . HIS B 1 79 ? 0.089 6.305 -6.219 1 86.25 79 HIS B CA 1
ATOM 1964 C C . HIS B 1 79 ? 1.4 7.082 -6.195 1 86.25 79 HIS B C 1
ATOM 1966 O O . HIS B 1 79 ? 2.346 6.734 -6.906 1 86.25 79 HIS B O 1
ATOM 1972 N N . TYR B 1 80 ? 1.46 8.094 -5.371 1 87.81 80 TYR B N 1
ATOM 1973 C CA . TYR B 1 80 ? 2.631 8.961 -5.32 1 87.81 80 TYR B CA 1
ATOM 1974 C C . TYR B 1 80 ? 3.506 8.625 -4.117 1 87.81 80 TYR B C 1
ATOM 1976 O O . TYR B 1 80 ? 3.01 8.141 -3.096 1 87.81 80 TYR B O 1
ATOM 1984 N N . ASN B 1 81 ? 4.762 8.992 -4.312 1 90.12 81 ASN B N 1
ATOM 1985 C CA . ASN B 1 81 ? 5.625 8.922 -3.139 1 90.12 81 ASN B CA 1
ATOM 1986 C C . ASN B 1 81 ? 5.164 9.891 -2.051 1 90.12 81 ASN B C 1
ATOM 1988 O O . ASN B 1 81 ? 4.535 10.906 -2.346 1 90.12 81 ASN B O 1
ATOM 1992 N N . GLN B 1 82 ? 5.496 9.508 -0.859 1 88.5 82 GLN B N 1
ATOM 1993 C CA . GLN B 1 82 ? 5.188 10.383 0.266 1 88.5 82 GLN B CA 1
ATOM 1994 C C . GLN B 1 82 ? 6.418 10.602 1.143 1 88.5 82 GLN B C 1
ATOM 1996 O O . GLN B 1 82 ? 7.203 9.68 1.363 1 88.5 82 GLN B O 1
ATOM 2001 N N . ILE B 1 83 ? 6.512 11.844 1.62 1 86.62 83 ILE B N 1
ATOM 2002 C CA . ILE B 1 83 ? 7.574 12.18 2.559 1 86.62 83 ILE B CA 1
ATOM 2003 C C . ILE B 1 83 ? 6.992 12.93 3.754 1 86.62 83 ILE B C 1
ATOM 2005 O O . ILE B 1 83 ? 6.141 13.805 3.588 1 86.62 83 ILE B O 1
ATOM 2009 N N . SER B 1 84 ? 7.461 12.555 4.922 1 84.75 84 SER B N 1
ATOM 2010 C CA . SER B 1 84 ? 6.914 13.18 6.121 1 84.75 84 SER B CA 1
ATOM 2011 C C . SER B 1 84 ? 7.527 14.562 6.348 1 84.75 84 SER B C 1
ATOM 2013 O O . SER B 1 84 ? 8.688 14.789 6.004 1 84.75 84 SER B O 1
ATOM 2015 N N . THR B 1 85 ? 6.707 15.359 6.969 1 83.94 85 THR B N 1
ATOM 2016 C CA . THR B 1 85 ? 7.195 16.688 7.344 1 83.94 85 THR B CA 1
ATOM 2017 C C . THR B 1 85 ? 8.414 16.578 8.258 1 83.94 85 THR B C 1
ATOM 2019 O O . THR B 1 85 ? 9.367 17.344 8.133 1 83.94 85 THR B O 1
ATOM 2022 N N . GLY B 1 86 ? 8.352 15.68 9.18 1 82.62 86 GLY B N 1
ATOM 2023 C CA . GLY B 1 86 ? 9.484 15.445 10.055 1 82.62 86 GLY B CA 1
ATOM 2024 C C . GLY B 1 86 ? 10.758 15.109 9.312 1 82.62 86 GLY B C 1
ATOM 2025 O O . GLY B 1 86 ? 11.836 15.594 9.656 1 82.62 86 GLY B O 1
ATOM 2026 N N . CYS B 1 87 ? 10.633 14.297 8.391 1 83.62 87 CYS B N 1
ATOM 2027 C CA . CYS B 1 87 ? 11.781 13.914 7.578 1 83.62 87 CYS B CA 1
ATOM 2028 C C . CYS B 1 87 ? 12.359 15.117 6.852 1 83.62 87 CYS B C 1
ATOM 2030 O O . CYS B 1 87 ? 13.578 15.289 6.801 1 83.62 87 CYS B O 1
ATOM 2032 N N . LEU B 1 88 ? 11.539 15.891 6.23 1 82.75 88 LEU B N 1
ATOM 2033 C CA . LEU B 1 88 ? 12 17.078 5.516 1 82.75 88 LEU B CA 1
ATOM 2034 C C . LEU B 1 88 ? 12.789 17.984 6.441 1 82.75 88 LEU B C 1
ATOM 2036 O O . LEU B 1 88 ? 13.844 18.5 6.055 1 82.75 88 LEU B O 1
ATOM 2040 N N . THR B 1 89 ? 12.219 18.125 7.508 1 80.88 89 THR B N 1
ATOM 2041 C CA . THR B 1 89 ? 12.875 18.984 8.492 1 80.88 89 THR B CA 1
ATOM 2042 C C . THR B 1 89 ? 14.234 18.422 8.883 1 80.88 89 THR B C 1
ATOM 2044 O O . THR B 1 89 ? 15.227 19.156 8.914 1 80.88 89 THR B O 1
ATOM 2047 N N . ARG B 1 90 ? 14.297 17.234 9.164 1 81.25 90 ARG B N 1
ATOM 2048 C CA . ARG B 1 90 ? 15.531 16.578 9.57 1 81.25 90 ARG B CA 1
ATOM 2049 C C . ARG B 1 90 ? 16.594 16.688 8.484 1 81.25 90 ARG B C 1
ATOM 2051 O O . ARG B 1 90 ? 17.781 16.844 8.781 1 81.25 90 ARG B O 1
ATOM 2058 N N . LEU B 1 91 ? 16.109 16.562 7.301 1 78.81 91 LEU B N 1
ATOM 2059 C CA . LEU B 1 91 ? 17.031 16.578 6.18 1 78.81 91 LEU B CA 1
ATOM 2060 C C . LEU B 1 91 ? 17.422 18 5.805 1 78.81 91 LEU B C 1
ATOM 2062 O O . LEU B 1 91 ? 18.328 18.219 4.996 1 78.81 91 LEU B O 1
ATOM 2066 N N . GLY B 1 92 ? 16.688 18.969 6.34 1 77.25 92 GLY B N 1
ATOM 2067 C CA . GLY B 1 92 ? 16.953 20.359 6.008 1 77.25 92 GLY B CA 1
ATOM 2068 C C . GLY B 1 92 ? 16.297 20.797 4.707 1 77.25 92 GLY B C 1
ATOM 2069 O O . GLY B 1 92 ? 16.766 21.75 4.07 1 77.25 92 GLY B O 1
ATOM 2070 N N . LEU B 1 93 ? 15.531 19.969 4.184 1 72.19 93 LEU B N 1
ATOM 2071 C CA . LEU B 1 93 ? 14.844 20.281 2.934 1 72.19 93 LEU B CA 1
ATOM 2072 C C . LEU B 1 93 ? 13.602 21.125 3.189 1 72.19 93 LEU B C 1
ATOM 2074 O O . LEU B 1 93 ? 13.008 21.672 2.252 1 72.19 93 LEU B O 1
ATOM 2078 N N . GLY B 1 94 ? 13.086 21.188 4.395 1 58.84 94 GLY B N 1
ATOM 2079 C CA . GLY B 1 94 ? 11.945 22.016 4.73 1 58.84 94 GLY B CA 1
ATOM 2080 C C . GLY B 1 94 ? 12.32 23.453 5.008 1 58.84 94 GLY B C 1
ATOM 2081 O O . GLY B 1 94 ? 13.469 23.75 5.352 1 58.84 94 GLY B O 1
ATOM 2082 N N . ASN B 1 95 ? 11.789 24.391 4.223 1 52.28 95 ASN B N 1
ATOM 2083 C CA . ASN B 1 95 ? 12.023 25.75 4.707 1 52.28 95 ASN B CA 1
ATOM 2084 C C . ASN B 1 95 ? 11.906 25.828 6.227 1 52.28 95 ASN B C 1
ATOM 2086 O O . ASN B 1 95 ? 11.047 25.172 6.824 1 52.28 95 ASN B O 1
ATOM 2090 N N . ARG B 1 96 ? 13.016 26.094 6.969 1 46.31 96 ARG B N 1
ATOM 2091 C CA . ARG B 1 96 ? 13.016 26.422 8.391 1 46.31 96 ARG B CA 1
ATOM 2092 C C . ARG B 1 96 ? 11.656 26.953 8.828 1 46.31 96 ARG B C 1
ATOM 2094 O O . ARG B 1 96 ? 11.227 26.734 9.961 1 46.31 96 ARG B O 1
ATOM 2101 N N . ASP B 1 97 ? 11.164 27.828 8.117 1 42.22 97 ASP B N 1
ATOM 2102 C CA . ASP B 1 97 ? 9.898 28.469 8.414 1 42.22 97 ASP B CA 1
ATOM 2103 C C . ASP B 1 97 ? 8.719 27.578 8.047 1 42.22 97 ASP B C 1
ATOM 2105 O O . ASP B 1 97 ? 7.59 28.062 7.895 1 42.22 97 ASP B O 1
ATOM 2109 N N . LEU B 1 98 ? 8.906 26.5 7.66 1 45.69 98 LEU B N 1
ATOM 2110 C CA . LEU B 1 98 ? 7.961 25.672 6.914 1 45.69 98 LEU B CA 1
ATOM 2111 C C . LEU B 1 98 ? 6.812 25.219 7.809 1 45.69 98 LEU B C 1
ATOM 2113 O O . LEU B 1 98 ? 6.074 24.297 7.453 1 45.69 98 LEU B O 1
ATOM 2117 N N . ALA B 1 99 ? 6.781 25.484 9.016 1 46.09 99 ALA B N 1
ATOM 2118 C CA . ALA B 1 99 ? 5.504 25.203 9.664 1 46.09 99 ALA B CA 1
ATOM 2119 C C . ALA B 1 99 ? 4.34 25.406 8.695 1 46.09 99 ALA B C 1
ATOM 2121 O O . ALA B 1 99 ? 3.516 24.5 8.508 1 46.09 99 ALA B O 1
ATOM 2122 N N . PRO B 1 100 ? 3.873 26.656 8.516 1 48.22 100 PRO B N 1
ATOM 2123 C CA . PRO B 1 100 ? 2.721 27.156 7.758 1 48.22 100 PRO B CA 1
ATOM 2124 C C . PRO B 1 100 ? 2.969 27.172 6.25 1 48.22 100 PRO B C 1
ATOM 2126 O O . PRO B 1 100 ? 3.959 27.734 5.789 1 48.22 100 PRO B O 1
ATOM 2129 N N . GLY B 1 101 ? 2.568 26.203 5.445 1 51.72 101 GLY B N 1
ATOM 2130 C CA . GLY B 1 101 ? 2.529 26.344 3.998 1 51.72 101 GLY B CA 1
ATOM 2131 C C . GLY B 1 101 ? 3.359 25.297 3.281 1 51.72 101 GLY B C 1
ATOM 2132 O O . GLY B 1 101 ? 3.854 25.531 2.178 1 51.72 101 GLY B O 1
ATOM 2133 N N . LEU B 1 102 ? 3.879 24.312 3.963 1 57.41 102 LEU B N 1
ATOM 2134 C CA . LEU B 1 102 ? 4.66 23.359 3.184 1 57.41 102 LEU B CA 1
ATOM 2135 C C . LEU B 1 102 ? 3.961 23.031 1.872 1 57.41 102 LEU B C 1
ATOM 2137 O O . LEU B 1 102 ? 2.73 23 1.811 1 57.41 102 LEU B O 1
ATOM 2141 N N . PRO B 1 103 ? 4.895 23.109 0.848 1 60.66 103 PRO B N 1
ATOM 2142 C CA . PRO B 1 103 ? 4.266 22.672 -0.398 1 60.66 103 PRO B CA 1
ATOM 2143 C C . PRO B 1 103 ? 3.682 21.266 -0.293 1 60.66 103 PRO B C 1
ATOM 2145 O O . PRO B 1 103 ? 4.207 20.422 0.444 1 60.66 103 PRO B O 1
ATOM 2148 N N . PRO B 1 104 ? 2.73 21.156 -0.943 1 73.12 104 PRO B N 1
ATOM 2149 C CA . PRO B 1 104 ? 2.074 19.844 -0.933 1 73.12 104 PRO B CA 1
ATOM 2150 C C . PRO B 1 104 ? 2.939 18.75 -1.551 1 73.12 104 PRO B C 1
ATOM 2152 O O . PRO B 1 104 ? 2.711 17.562 -1.298 1 73.12 104 PRO B O 1
ATOM 2155 N N . GLN B 1 105 ? 4.027 19.312 -2.326 1 82.69 105 GLN B N 1
ATOM 2156 C CA . GLN B 1 105 ? 4.875 18.344 -3.021 1 82.69 105 GLN B CA 1
ATOM 2157 C C . GLN B 1 105 ? 6.328 18.812 -3.041 1 82.69 105 GLN B C 1
ATOM 2159 O O . GLN B 1 105 ? 6.605 20.016 -3.129 1 82.69 105 GLN B O 1
ATOM 2164 N N . VAL B 1 106 ? 7.227 17.891 -2.893 1 83.81 106 VAL B N 1
ATOM 2165 C CA . VAL B 1 106 ? 8.648 18.141 -3.105 1 83.81 106 VAL B CA 1
ATOM 2166 C C . VAL B 1 106 ? 9.102 17.484 -4.41 1 83.81 106 VAL B C 1
ATOM 2168 O O . VAL B 1 106 ? 8.852 16.297 -4.633 1 83.81 106 VAL B O 1
ATOM 2171 N N . GLU B 1 107 ? 9.648 18.328 -5.199 1 83.88 107 GLU B N 1
ATOM 2172 C CA . GLU B 1 107 ? 10.094 17.828 -6.496 1 83.88 107 GLU B CA 1
ATOM 2173 C C . GLU B 1 107 ? 11.617 17.656 -6.523 1 83.88 107 GLU B C 1
ATOM 2175 O O . GLU B 1 107 ? 12.32 18.172 -5.652 1 83.88 107 GLU B O 1
ATOM 2180 N N . GLN B 1 108 ? 12.125 16.906 -7.461 1 79.81 108 GLN B N 1
ATOM 2181 C CA . GLN B 1 108 ? 13.539 16.75 -7.781 1 79.81 108 GLN B CA 1
ATOM 2182 C C . GLN B 1 108 ? 14.297 16.125 -6.617 1 79.81 108 GLN B C 1
ATOM 2184 O O . GLN B 1 108 ? 15.352 16.609 -6.219 1 79.81 108 GLN B O 1
ATOM 2189 N N . LEU B 1 109 ? 13.719 15.219 -6.004 1 83.31 109 LEU B N 1
ATOM 2190 C CA . LEU B 1 109 ? 14.406 14.414 -5 1 83.31 109 LEU B CA 1
ATOM 2191 C C . LEU B 1 109 ? 15.305 13.375 -5.66 1 83.31 109 LEU B C 1
ATOM 2193 O O . LEU B 1 109 ? 15.008 12.906 -6.766 1 83.31 109 LEU B O 1
ATOM 2197 N N . GLU B 1 110 ? 16.406 13.172 -4.973 1 83.5 110 GLU B N 1
ATOM 2198 C CA . GLU B 1 110 ? 17.266 12.047 -5.344 1 83.5 110 GLU B CA 1
ATOM 2199 C C . GLU B 1 110 ? 17.344 11.023 -4.215 1 83.5 110 GLU B C 1
ATOM 2201 O O . GLU B 1 110 ? 17.75 11.352 -3.098 1 83.5 110 GLU B O 1
ATOM 2206 N N . LEU B 1 111 ? 16.953 9.844 -4.562 1 84.31 111 LEU B N 1
ATOM 2207 C CA . LEU B 1 111 ? 16.969 8.75 -3.594 1 84.31 111 LEU B CA 1
ATOM 2208 C C . LEU B 1 111 ? 17.953 7.656 -4.027 1 84.31 111 LEU B C 1
ATOM 2210 O O . LEU B 1 111 ? 17.922 7.215 -5.176 1 84.31 111 LEU B O 1
ATOM 2214 N N . GLN B 1 112 ? 18.703 7.316 -3.086 1 82.75 112 GLN B N 1
ATOM 2215 C CA . GLN B 1 112 ? 19.594 6.207 -3.377 1 82.75 112 GLN B CA 1
ATOM 2216 C C . GLN B 1 112 ? 18.984 4.875 -2.949 1 82.75 112 GLN B C 1
ATOM 2218 O O . GLN B 1 112 ? 18.703 4.668 -1.769 1 82.75 112 GLN B O 1
ATOM 2223 N N . LEU B 1 113 ? 18.797 4.004 -3.881 1 82.31 113 LEU B N 1
ATOM 2224 C CA . LEU B 1 113 ? 18.328 2.641 -3.666 1 82.31 113 LEU B CA 1
ATOM 2225 C C . LEU B 1 113 ? 19.406 1.631 -4.047 1 82.31 113 LEU B C 1
ATOM 2227 O O . LEU B 1 113 ? 19.5 1.235 -5.211 1 82.31 113 LEU B O 1
ATOM 2231 N N . GLY B 1 114 ? 20.078 1.172 -2.996 1 77.44 114 GLY B N 1
ATOM 2232 C CA . GLY B 1 114 ? 21.266 0.398 -3.32 1 77.44 114 GLY B CA 1
ATOM 2233 C C . GLY B 1 114 ? 22.297 1.181 -4.125 1 77.44 114 GLY B C 1
ATOM 2234 O O . GLY B 1 114 ? 22.766 2.227 -3.682 1 77.44 114 GLY B O 1
ATOM 2235 N N . GLN B 1 115 ? 22.531 0.715 -5.379 1 74 115 GLN B N 1
ATOM 2236 C CA . GLN B 1 115 ? 23.5 1.384 -6.238 1 74 115 GLN B CA 1
ATOM 2237 C C . GLN B 1 115 ? 22.812 2.35 -7.199 1 74 115 GLN B C 1
ATOM 2239 O O . GLN B 1 115 ? 23.484 3.135 -7.879 1 74 115 GLN B O 1
ATOM 2244 N N . GLU B 1 116 ? 21.531 2.393 -7.16 1 77.12 116 GLU B N 1
ATOM 2245 C CA . GLU B 1 116 ? 20.781 3.215 -8.094 1 77.12 116 GLU B CA 1
ATOM 2246 C C . GLU B 1 116 ? 20.297 4.5 -7.438 1 77.12 116 GLU B C 1
ATOM 2248 O O . GLU B 1 116 ? 19.812 4.48 -6.301 1 77.12 116 GLU B O 1
ATOM 2253 N N . THR B 1 117 ? 20.547 5.586 -8.156 1 81.75 117 THR B N 1
ATOM 2254 C CA . THR B 1 117 ? 19.953 6.852 -7.742 1 81.75 117 THR B CA 1
ATOM 2255 C C . THR B 1 117 ? 18.688 7.133 -8.539 1 81.75 117 THR B C 1
ATOM 2257 O O . THR B 1 117 ? 18.688 7.07 -9.766 1 81.75 117 THR B O 1
ATOM 2260 N N . VAL B 1 118 ? 17.672 7.422 -7.812 1 85.75 118 VAL B N 1
ATOM 2261 C CA . VAL B 1 118 ? 16.375 7.613 -8.453 1 85.75 118 VAL B CA 1
ATOM 2262 C C . VAL B 1 118 ? 15.898 9.047 -8.227 1 85.75 118 VAL B C 1
ATOM 2264 O O . VAL B 1 118 ? 15.789 9.5 -7.086 1 85.75 118 VAL B O 1
ATOM 2267 N N . ALA B 1 119 ? 15.719 9.758 -9.359 1 86.31 119 ALA B N 1
ATOM 2268 C CA . ALA B 1 119 ? 15.062 11.062 -9.281 1 86.31 119 ALA B CA 1
ATOM 2269 C C . ALA B 1 119 ? 13.555 10.906 -9.133 1 86.31 119 ALA B C 1
ATOM 2271 O O . ALA B 1 119 ? 12.93 10.125 -9.852 1 86.31 119 ALA B O 1
ATOM 2272 N N . CYS B 1 120 ? 13.031 11.578 -8.125 1 86.62 120 CYS B N 1
ATOM 2273 C CA . CYS B 1 120 ? 11.594 11.438 -7.902 1 86.62 120 CYS B CA 1
ATOM 2274 C C . CYS B 1 120 ? 11.031 12.641 -7.152 1 86.62 120 CYS B C 1
ATOM 2276 O O . CYS B 1 120 ? 11.766 13.578 -6.84 1 86.62 120 CYS B O 1
ATOM 2278 N N . SER B 1 121 ? 9.719 12.625 -7.066 1 87.81 121 SER B N 1
ATOM 2279 C CA . SER B 1 121 ? 8.984 13.594 -6.254 1 87.81 121 SER B CA 1
ATOM 2280 C C . SER B 1 121 ? 8.156 12.891 -5.18 1 87.81 121 SER B C 1
ATOM 2282 O O . SER B 1 121 ? 7.98 11.672 -5.223 1 87.81 121 SER B O 1
ATOM 2284 N N . ALA B 1 122 ? 7.742 13.766 -4.223 1 89.19 122 ALA B N 1
ATOM 2285 C CA . ALA B 1 122 ? 6.953 13.18 -3.145 1 89.19 122 ALA B CA 1
ATOM 2286 C C . ALA B 1 122 ? 5.957 14.188 -2.582 1 89.19 122 ALA B C 1
ATOM 2288 O O . ALA B 1 122 ? 6.27 15.375 -2.467 1 89.19 122 ALA B O 1
ATOM 2289 N N . GLN B 1 123 ? 4.836 13.648 -2.338 1 88.12 123 GLN B N 1
ATOM 2290 C CA . GLN B 1 123 ? 3.863 14.438 -1.587 1 88.12 123 GLN B CA 1
ATOM 2291 C C . GLN B 1 123 ? 4.262 14.547 -0.118 1 88.12 123 GLN B C 1
ATOM 2293 O O . GLN B 1 123 ? 4.68 13.562 0.494 1 88.12 123 GLN B O 1
ATOM 2298 N N . VAL B 1 124 ? 4.043 15.719 0.423 1 86.75 124 VAL B N 1
ATOM 2299 C CA . VAL B 1 124 ? 4.391 15.922 1.824 1 86.75 124 VAL B CA 1
ATOM 2300 C C . VAL B 1 124 ? 3.195 15.578 2.711 1 86.75 124 VAL B C 1
ATOM 2302 O O . VAL B 1 124 ? 2.08 16.047 2.475 1 86.75 124 VAL B O 1
ATOM 2305 N N . VAL B 1 125 ? 3.523 14.742 3.65 1 83.88 125 VAL B N 1
ATOM 2306 C CA . VAL B 1 125 ? 2.475 14.328 4.578 1 83.88 125 VAL B CA 1
ATOM 2307 C C . VAL B 1 125 ? 2.924 14.578 6.016 1 83.88 125 VAL B C 1
ATOM 2309 O O . VAL B 1 125 ? 4.121 14.594 6.305 1 83.88 125 VAL B O 1
ATOM 2312 N N . ASP B 1 126 ? 1.932 14.805 6.805 1 79.5 126 ASP B N 1
ATOM 2313 C CA . ASP B 1 126 ? 2.236 15.055 8.211 1 79.5 126 ASP B CA 1
ATOM 2314 C C . ASP B 1 126 ? 1.967 13.812 9.062 1 79.5 126 ASP B C 1
ATOM 2316 O O . ASP B 1 126 ? 0.974 13.758 9.789 1 79.5 126 ASP B O 1
ATOM 2320 N N . VAL B 1 127 ? 2.729 12.852 8.836 1 74.94 127 VAL B N 1
ATOM 2321 C CA . VAL B 1 127 ? 2.646 11.617 9.602 1 74.94 127 VAL B CA 1
ATOM 2322 C C . VAL B 1 127 ? 4 11.312 10.242 1 74.94 127 VAL B C 1
ATOM 2324 O O . VAL B 1 127 ? 5.031 11.82 9.797 1 74.94 127 VAL B O 1
ATOM 2327 N N . GLU B 1 128 ? 3.939 10.547 11.297 1 72.25 128 GLU B N 1
ATOM 2328 C CA . GLU B 1 128 ? 5.164 10.234 12.023 1 72.25 128 GLU B CA 1
ATOM 2329 C C . GLU B 1 128 ? 5.992 9.188 11.289 1 72.25 128 GLU B C 1
ATOM 2331 O O . GLU B 1 128 ? 7.223 9.258 11.281 1 72.25 128 GLU B O 1
ATOM 2336 N N . SER B 1 129 ? 5.281 8.219 10.836 1 76.94 129 SER B N 1
ATOM 2337 C CA . SER B 1 129 ? 5.93 7.121 10.133 1 76.94 129 SER B CA 1
ATOM 2338 C C . SER B 1 129 ? 5.039 6.582 9.016 1 76.94 129 SER B C 1
ATOM 2340 O O . SER B 1 129 ? 3.812 6.641 9.109 1 76.94 129 SER B O 1
ATOM 2342 N N . PRO B 1 130 ? 5.762 6.254 7.902 1 80.62 130 PRO B N 1
ATOM 2343 C CA . PRO B 1 130 ? 7.191 6.242 7.598 1 80.62 130 PRO B CA 1
ATOM 2344 C C . PRO B 1 130 ? 7.719 7.609 7.164 1 80.62 130 PRO B C 1
ATOM 2346 O O . PRO B 1 130 ? 6.934 8.484 6.793 1 80.62 130 PRO B O 1
ATOM 2349 N N . GLU B 1 131 ? 9.086 7.703 7.266 1 83.62 131 GLU B N 1
ATOM 2350 C CA . GLU B 1 131 ? 9.711 8.93 6.773 1 83.62 131 GLU B CA 1
ATOM 2351 C C . GLU B 1 131 ? 9.445 9.117 5.281 1 83.62 131 GLU B C 1
ATOM 2353 O O . GLU B 1 131 ? 9.148 10.227 4.832 1 83.62 131 GLU B O 1
ATOM 2358 N N . PHE B 1 132 ? 9.594 8.031 4.609 1 87.5 132 PHE B N 1
ATOM 2359 C CA . PHE B 1 132 ? 9.414 8.055 3.162 1 87.5 132 PHE B CA 1
ATOM 2360 C C . PHE B 1 132 ? 8.711 6.797 2.68 1 87.5 132 PHE B C 1
ATOM 2362 O O . PHE B 1 132 ? 9.039 5.691 3.111 1 87.5 132 PHE B O 1
ATOM 2369 N N . CYS B 1 133 ? 7.789 6.992 1.749 1 89.56 133 CYS B N 1
ATOM 2370 C CA . CYS B 1 133 ? 7.098 5.863 1.138 1 89.56 133 CYS B CA 1
ATOM 2371 C C . CYS B 1 133 ? 7.227 5.902 -0.381 1 89.56 133 CYS B C 1
ATOM 2373 O O . CYS B 1 133 ? 6.922 6.918 -1.008 1 89.56 133 CYS B O 1
ATOM 2375 N N . LEU B 1 134 ? 7.75 4.809 -0.911 1 91.62 134 LEU B N 1
ATOM 2376 C CA . LEU B 1 134 ? 7.727 4.652 -2.361 1 91.62 134 LEU B CA 1
ATOM 2377 C C . LEU B 1 134 ? 6.336 4.258 -2.844 1 91.62 134 LEU B C 1
ATOM 2379 O O . LEU B 1 134 ? 5.82 3.201 -2.469 1 91.62 134 LEU B O 1
ATOM 2383 N N . GLY B 1 135 ? 5.805 5.047 -3.602 1 90.19 135 GLY B N 1
ATOM 2384 C CA . GLY B 1 135 ? 4.477 4.797 -4.137 1 90.19 135 GLY B CA 1
ATOM 2385 C C . GLY B 1 135 ? 4.488 3.947 -5.395 1 90.19 135 GLY B C 1
ATOM 2386 O O . GLY B 1 135 ? 5.555 3.65 -5.938 1 90.19 135 GLY B O 1
ATOM 2387 N N . LEU B 1 136 ? 3.301 3.652 -5.836 1 91.25 136 LEU B N 1
ATOM 2388 C CA . LEU B 1 136 ? 3.092 2.717 -6.934 1 91.25 136 LEU B CA 1
ATOM 2389 C C . LEU B 1 136 ? 3.689 3.256 -8.227 1 91.25 136 LEU B C 1
ATOM 2391 O O . LEU B 1 136 ? 4.301 2.506 -8.992 1 91.25 136 LEU B O 1
ATOM 2395 N N . GLN B 1 137 ? 3.512 4.438 -8.531 1 90.06 137 GLN B N 1
ATOM 2396 C CA . GLN B 1 137 ? 4.004 5.02 -9.781 1 90.06 137 GLN B CA 1
ATOM 2397 C C . GLN B 1 137 ? 5.512 4.84 -9.914 1 90.06 137 GLN B C 1
ATOM 2399 O O . GLN B 1 137 ? 6.004 4.434 -10.969 1 90.06 137 GLN B O 1
ATOM 2404 N N . THR B 1 138 ? 6.199 5.188 -8.906 1 91.06 138 THR B N 1
ATOM 2405 C CA . THR B 1 138 ? 7.648 5.043 -8.922 1 91.06 138 THR B CA 1
ATOM 2406 C C . THR B 1 138 ? 8.047 3.572 -9.023 1 91.06 138 THR B C 1
ATOM 2408 O O . THR B 1 138 ? 8.938 3.215 -9.789 1 91.06 138 THR B O 1
ATOM 2411 N N . LEU B 1 139 ? 7.418 2.744 -8.25 1 92.06 139 LEU B N 1
ATOM 2412 C CA . LEU B 1 139 ? 7.707 1.315 -8.273 1 92.06 139 LEU B CA 1
ATOM 2413 C C . LEU B 1 139 ? 7.508 0.742 -9.672 1 92.06 139 LEU B C 1
ATOM 2415 O O . LEU B 1 139 ? 8.312 -0.067 -10.141 1 92.06 139 LEU B O 1
ATOM 2419 N N . LEU B 1 140 ? 6.41 1.181 -10.312 1 91.31 140 LEU B N 1
ATOM 2420 C CA . LEU B 1 140 ? 6.133 0.741 -11.672 1 91.31 140 LEU B CA 1
ATOM 2421 C C . LEU B 1 140 ? 7.203 1.243 -12.641 1 91.31 140 LEU B C 1
ATOM 2423 O O . LEU B 1 140 ? 7.684 0.488 -13.484 1 91.31 140 LEU B O 1
ATOM 2427 N N . SER B 1 141 ? 7.504 2.443 -12.516 1 90.88 141 SER B N 1
ATOM 2428 C CA . SER B 1 141 ? 8.484 3.043 -13.422 1 90.88 141 SER B CA 1
ATOM 2429 C C . SER B 1 141 ? 9.836 2.346 -13.305 1 90.88 141 SER B C 1
ATOM 2431 O O . SER B 1 141 ? 10.562 2.236 -14.297 1 90.88 141 SER B O 1
ATOM 2433 N N . LEU B 1 142 ? 10.172 1.859 -12.164 1 89.81 142 LEU B N 1
ATOM 2434 C CA . LEU B 1 142 ? 11.438 1.181 -11.93 1 89.81 142 LEU B CA 1
ATOM 2435 C C . LEU B 1 142 ? 11.32 -0.311 -12.227 1 89.81 142 LEU B C 1
ATOM 2437 O O . LEU B 1 142 ? 12.297 -1.052 -12.102 1 89.81 142 LEU B O 1
ATOM 2441 N N . LYS B 1 143 ? 10.047 -0.696 -12.555 1 91.75 143 LYS B N 1
ATOM 2442 C CA . LYS B 1 143 ? 9.773 -2.094 -12.875 1 91.75 143 LYS B CA 1
ATOM 2443 C C . LYS B 1 143 ? 10.195 -3.012 -11.734 1 91.75 143 LYS B C 1
ATOM 2445 O O . LYS B 1 143 ? 10.852 -4.031 -11.961 1 91.75 143 LYS B O 1
ATOM 2450 N N . CYS B 1 144 ? 9.852 -2.688 -10.586 1 92.19 144 CYS B N 1
ATOM 2451 C CA . CYS B 1 144 ? 10.266 -3.408 -9.391 1 92.19 144 CYS B CA 1
ATOM 2452 C C . CYS B 1 144 ? 9.492 -4.711 -9.242 1 92.19 144 CYS B C 1
ATOM 2454 O O . CYS B 1 144 ? 8.375 -4.836 -9.742 1 92.19 144 CYS B O 1
ATOM 2456 N N . CYS B 1 145 ? 10.156 -5.617 -8.539 1 93.75 145 CYS B N 1
ATOM 2457 C CA . CYS B 1 145 ? 9.5 -6.816 -8.031 1 93.75 145 CYS B CA 1
ATOM 2458 C C . CYS B 1 145 ? 9.555 -6.867 -6.508 1 93.75 145 CYS B C 1
ATOM 2460 O O . CYS B 1 145 ? 10.641 -6.852 -5.922 1 93.75 145 CYS B O 1
ATOM 2462 N N . ILE B 1 146 ? 8.43 -6.84 -5.895 1 94.81 146 ILE B N 1
ATOM 2463 C CA . ILE B 1 146 ? 8.344 -6.988 -4.445 1 94.81 146 ILE B CA 1
ATOM 2464 C C . ILE B 1 146 ? 8.227 -8.469 -4.086 1 94.81 146 ILE B C 1
ATOM 2466 O O . ILE B 1 146 ? 7.156 -9.062 -4.238 1 94.81 146 ILE B O 1
ATOM 2470 N N . ASP B 1 147 ? 9.281 -9.031 -3.627 1 94.12 147 ASP B N 1
ATOM 2471 C CA . ASP B 1 147 ? 9.352 -10.453 -3.312 1 94.12 147 ASP B CA 1
ATOM 2472 C C . ASP B 1 147 ? 9.148 -10.695 -1.819 1 94.12 147 ASP B C 1
ATOM 2474 O O . ASP B 1 147 ? 10.086 -10.539 -1.029 1 94.12 147 ASP B O 1
ATOM 2478 N N . LEU B 1 148 ? 7.961 -11.141 -1.459 1 92.56 148 LEU B N 1
ATOM 2479 C CA . LEU B 1 148 ? 7.625 -11.312 -0.05 1 92.56 148 LEU B CA 1
ATOM 2480 C C . LEU B 1 148 ? 8.039 -12.688 0.445 1 92.56 148 LEU B C 1
ATOM 2482 O O . LEU B 1 148 ? 8.102 -12.93 1.653 1 92.56 148 LEU B O 1
ATOM 2486 N N . GLU B 1 149 ? 8.305 -13.492 -0.445 1 92.25 149 GLU B N 1
ATOM 2487 C CA . GLU B 1 149 ? 8.852 -14.789 -0.054 1 92.25 149 GLU B CA 1
ATOM 2488 C C . GLU B 1 149 ? 10.273 -14.641 0.494 1 92.25 149 GLU B C 1
ATOM 2490 O O . GLU B 1 149 ? 10.586 -15.188 1.554 1 92.25 149 GLU B O 1
ATOM 2495 N N . HIS B 1 150 ? 11 -13.945 -0.222 1 92.44 150 HIS B N 1
ATOM 2496 C CA . HIS B 1 150 ? 12.391 -13.773 0.175 1 92.44 150 HIS B CA 1
ATOM 2497 C C . HIS B 1 150 ? 12.594 -12.445 0.908 1 92.44 150 HIS B C 1
ATOM 2499 O O . HIS B 1 150 ? 13.695 -12.148 1.369 1 92.44 150 HIS B O 1
ATOM 2505 N N . ARG B 1 151 ? 11.617 -11.648 0.926 1 91.44 151 ARG B N 1
ATOM 2506 C CA . ARG B 1 151 ? 11.602 -10.375 1.635 1 91.44 151 ARG B CA 1
ATOM 2507 C C . ARG B 1 151 ? 12.641 -9.414 1.059 1 91.44 151 ARG B C 1
ATOM 2509 O O . ARG B 1 151 ? 13.453 -8.859 1.797 1 91.44 151 ARG B O 1
ATOM 2516 N N . VAL B 1 152 ? 12.562 -9.227 -0.201 1 92.31 152 VAL B N 1
ATOM 2517 C CA . VAL B 1 152 ? 13.484 -8.312 -0.873 1 92.31 152 VAL B CA 1
ATOM 2518 C C . VAL B 1 152 ? 12.727 -7.508 -1.932 1 92.31 152 VAL B C 1
ATOM 2520 O O . VAL B 1 152 ? 11.727 -7.977 -2.479 1 92.31 152 VAL B O 1
ATOM 2523 N N . LEU B 1 153 ? 13.195 -6.336 -2.188 1 92.88 153 LEU B N 1
ATOM 2524 C CA . LEU B 1 153 ? 12.812 -5.547 -3.352 1 92.88 153 LEU B CA 1
ATOM 2525 C C . LEU B 1 153 ? 13.828 -5.715 -4.48 1 92.88 153 LEU B C 1
ATOM 2527 O O . LEU B 1 153 ? 15.016 -5.445 -4.297 1 92.88 153 LEU B O 1
ATOM 2531 N N . ARG B 1 154 ? 13.32 -6.137 -5.559 1 93.06 154 ARG B N 1
ATOM 2532 C CA . ARG B 1 154 ? 14.195 -6.316 -6.711 1 93.06 154 ARG B CA 1
ATOM 2533 C C . ARG B 1 154 ? 13.984 -5.207 -7.734 1 93.06 154 ARG B C 1
ATOM 2535 O O . ARG B 1 154 ? 12.859 -4.941 -8.148 1 93.06 154 ARG B O 1
ATOM 2542 N N . LEU B 1 155 ? 15.008 -4.539 -8.055 1 89.12 155 LEU B N 1
ATOM 2543 C CA . LEU B 1 155 ? 15.008 -3.59 -9.164 1 89.12 155 LEU B CA 1
ATOM 2544 C C . LEU B 1 155 ? 15.484 -4.258 -10.453 1 89.12 155 LEU B C 1
ATOM 2546 O O . LEU B 1 155 ? 16.062 -5.352 -10.414 1 89.12 155 LEU B O 1
ATOM 2550 N N . LYS B 1 156 ? 15.039 -3.791 -11.531 1 83.75 156 LYS B N 1
ATOM 2551 C CA . LYS B 1 156 ? 15.445 -4.395 -12.789 1 83.75 156 LYS B CA 1
ATOM 2552 C C . LYS B 1 156 ? 16.969 -4.551 -12.867 1 83.75 156 LYS B C 1
ATOM 2554 O O . LYS B 1 156 ? 17.703 -3.652 -12.461 1 83.75 156 LYS B O 1
ATOM 2559 N N . ALA B 1 157 ? 17.344 -5.75 -13.297 1 71.38 157 ALA B N 1
ATOM 2560 C CA . ALA B 1 157 ? 18.781 -6.035 -13.43 1 71.38 157 ALA B CA 1
ATOM 2561 C C . ALA B 1 157 ? 19.5 -4.895 -14.148 1 71.38 157 ALA B C 1
ATOM 2563 O O . ALA B 1 157 ? 18.922 -4.238 -15.016 1 71.38 157 ALA B O 1
ATOM 2564 N N . PRO B 1 158 ? 20.688 -4.598 -13.695 1 73.56 158 PRO B N 1
ATOM 2565 C CA . PRO B 1 158 ? 21.594 -5.34 -12.812 1 73.56 158 PRO B CA 1
ATOM 2566 C C . PRO B 1 158 ? 21.578 -4.816 -11.383 1 73.56 158 PRO B C 1
ATOM 2568 O O . PRO B 1 158 ? 22.594 -4.859 -10.695 1 73.56 158 PRO B O 1
ATOM 2571 N N . PHE B 1 159 ? 20.547 -4.387 -10.953 1 72.81 159 PHE B N 1
ATOM 2572 C CA . PHE B 1 159 ? 20.562 -3.76 -9.641 1 72.81 159 PHE B CA 1
ATOM 2573 C C . PHE B 1 159 ? 20.359 -4.801 -8.539 1 72.81 159 PHE B C 1
ATOM 2575 O O . PHE B 1 159 ? 19.688 -5.812 -8.75 1 72.81 159 PHE B O 1
ATOM 2582 N N . PRO B 1 160 ? 21.078 -4.539 -7.457 1 75.44 160 PRO B N 1
ATOM 2583 C CA . PRO B 1 160 ? 20.984 -5.477 -6.332 1 75.44 160 PRO B CA 1
ATOM 2584 C C . PRO B 1 160 ? 19.594 -5.531 -5.719 1 75.44 160 PRO B C 1
ATOM 2586 O O . PRO B 1 160 ? 18.797 -4.594 -5.883 1 75.44 160 PRO B O 1
ATOM 2589 N N . GLU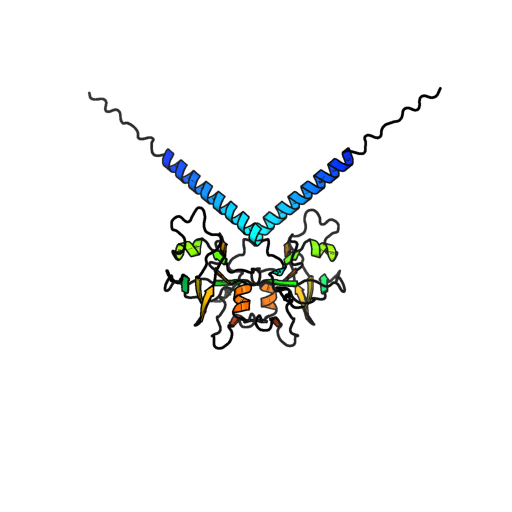 B 1 161 ? 19.375 -6.66 -5.027 1 87.88 161 GLU B N 1
ATOM 2590 C CA . GLU B 1 161 ? 18.203 -6.832 -4.188 1 87.88 161 GLU B CA 1
ATOM 2591 C C . GLU B 1 161 ? 18.312 -6.02 -2.902 1 87.88 161 GLU B C 1
ATOM 2593 O O . GLU B 1 161 ? 19.391 -5.93 -2.311 1 87.88 161 GLU B O 1
ATOM 2598 N N . LEU B 1 162 ? 17.281 -5.336 -2.604 1 89.75 162 LEU B N 1
ATOM 2599 C CA . LEU B 1 162 ? 17.219 -4.586 -1.356 1 89.75 162 LEU B CA 1
ATOM 2600 C C . LEU B 1 162 ? 16.375 -5.32 -0.322 1 89.75 162 LEU B C 1
ATOM 2602 O O . LEU B 1 162 ? 15.156 -5.461 -0.493 1 89.75 162 LEU B O 1
ATOM 2606 N N . PRO B 1 163 ? 16.969 -5.68 0.802 1 89.69 163 PRO B N 1
ATOM 2607 C CA . PRO B 1 163 ? 16.234 -6.441 1.807 1 89.69 163 PRO B CA 1
ATOM 2608 C C . PRO B 1 163 ? 15.242 -5.578 2.586 1 89.69 163 PRO B C 1
ATOM 2610 O O . PRO B 1 163 ? 15.523 -4.414 2.879 1 89.69 163 PRO B O 1
ATOM 2613 N N . PHE B 1 164 ? 14.031 -6.176 2.873 1 88.06 164 PHE B N 1
ATOM 2614 C CA . PHE B 1 164 ? 13.102 -5.551 3.807 1 88.06 164 PHE B CA 1
ATOM 2615 C C . PHE B 1 164 ? 13.516 -5.828 5.246 1 88.06 164 PHE B C 1
ATOM 2617 O O . PHE B 1 164 ? 14.016 -6.91 5.562 1 88.06 164 PHE B O 1
ATOM 2624 N N . LEU B 1 165 ? 13.227 -4.82 6.051 1 81.56 165 LEU B N 1
ATOM 2625 C CA .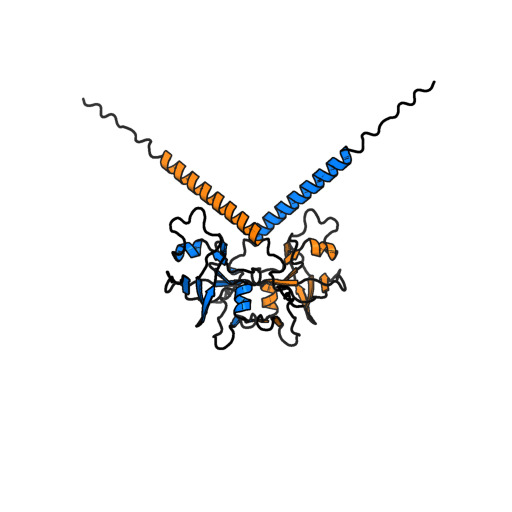 LEU B 1 165 ? 13.438 -5.027 7.48 1 81.56 165 LEU B CA 1
ATOM 2626 C C . LEU B 1 165 ? 12.367 -5.957 8.055 1 81.56 165 LEU B C 1
ATOM 2628 O O . LEU B 1 165 ? 11.266 -6.047 7.516 1 81.56 165 LEU B O 1
ATOM 2632 N N . PRO B 1 166 ? 12.781 -6.688 9.18 1 76.62 166 PRO B N 1
ATOM 2633 C CA . PRO B 1 166 ? 11.773 -7.543 9.812 1 76.62 166 PRO B CA 1
ATOM 2634 C C . PRO B 1 166 ? 10.586 -6.75 10.359 1 76.62 166 PRO B C 1
ATOM 2636 O O . PRO B 1 166 ? 10.766 -5.645 10.875 1 76.62 166 PRO B O 1
ATOM 2639 N N . LEU B 1 167 ? 9.383 -6.98 10.031 1 63.94 167 LEU B N 1
ATOM 2640 C CA . LEU B 1 167 ? 8.188 -6.312 10.531 1 63.94 167 LEU B CA 1
ATOM 2641 C C . LEU B 1 167 ? 8 -6.574 12.023 1 63.94 167 LEU B C 1
ATOM 2643 O O . LEU B 1 167 ? 7.562 -5.695 12.766 1 63.94 167 LEU B O 1
ATOM 2647 N N . TYR B 1 168 ? 7.934 -7.871 12.562 1 55.5 168 TYR B N 1
ATOM 2648 C CA . TYR B 1 168 ? 7.809 -8.156 13.984 1 55.5 168 TYR B CA 1
ATOM 2649 C C . TYR B 1 168 ? 9.133 -8.648 14.562 1 55.5 168 TYR B C 1
ATOM 2651 O O . TYR B 1 168 ? 9.906 -9.312 13.875 1 55.5 168 TYR B O 1
ATOM 2659 N N . PRO B 1 169 ? 9.75 -7.773 15.516 1 48.28 169 PRO B N 1
ATOM 2660 C CA . PRO B 1 169 ? 10.875 -8.43 16.188 1 48.28 169 PRO B CA 1
ATOM 2661 C C . PRO B 1 169 ? 10.617 -9.906 16.469 1 48.28 169 PRO B C 1
ATOM 2663 O O . PRO B 1 169 ? 9.508 -10.273 16.875 1 48.28 169 PRO B O 1
ATOM 2666 N N . GLU B 1 170 ? 11.062 -10.711 15.719 1 40.94 170 GLU B N 1
ATOM 2667 C CA . GLU B 1 170 ? 11.016 -12.062 16.266 1 40.94 170 GLU B CA 1
ATOM 2668 C C . GLU B 1 170 ? 11.461 -12.102 17.719 1 40.94 170 GLU B C 1
ATOM 2670 O O . GLU B 1 170 ? 12.438 -11.445 18.094 1 40.94 170 GLU B O 1
ATOM 2675 N N . PRO B 1 171 ? 10.523 -12.453 18.719 1 39.94 171 PRO B N 1
ATOM 2676 C CA . PRO B 1 171 ? 11.109 -12.656 20.047 1 39.94 171 PRO B CA 1
ATOM 2677 C C . PRO B 1 171 ? 12.516 -13.234 19.984 1 39.94 171 PRO B C 1
ATOM 2679 O O . PRO B 1 171 ? 13.281 -13.109 20.953 1 39.94 171 PRO B O 1
ATOM 2682 N N . GLY B 1 172 ? 12.891 -14.117 19.141 1 33.19 172 GLY B N 1
ATOM 2683 C CA . GLY B 1 172 ? 14.125 -14.797 19.484 1 33.19 172 GLY B CA 1
ATOM 2684 C C . GLY B 1 172 ? 15.352 -13.906 19.375 1 33.19 172 GLY B C 1
ATOM 2685 O O . GLY B 1 172 ? 16.453 -14.305 19.766 1 33.19 172 GLY B O 1
ATOM 2686 N N . GLN B 1 173 ? 15.586 -12.867 18.625 1 27.69 173 GLN B N 1
ATOM 2687 C CA . GLN B 1 173 ? 16.953 -12.398 18.75 1 27.69 173 GLN B CA 1
ATOM 2688 C C . GLN B 1 173 ? 17.062 -11.297 19.812 1 27.69 173 GLN B C 1
ATOM 2690 O O . GLN B 1 173 ? 16.141 -10.492 19.969 1 27.69 173 GLN B O 1
#

Secondary structure (DSSP, 8-state):
----------THHHHHHHHHHHHHHHHHHHHHHHHHHHHHHH---GGGSEEEEEE-EEEESSS--TT--EEEEE-TT-SS-EEEHHHHHHHT-S-TT-SS---SEEEEEEEEETTEEEEEEEEEE--SS-SEEE-HHHHHHTT-EEETTTTEEEPSTTSPEEEBPPSS--TT-/----------THHHHHHHHHHHHHHHHHHHHHHHHHHHHHHH---GGGSEEEEEE-EEEESSSB-TT--EEEEE-TT-SS-EEEHHHHHHHT-S-TT-SS---SEEEEEEEEETTEEEEEEEEEE--SS-SEEE-HHHHHHTT-EEETTTTEEEPSTTSPEEEBPPSS--TT-